Protein 3B7Y (pdb70)

Secondary structure (DSSP, 8-state):
---SS-EEESSS--TT-EEEEEEEEEEES----EEEEEEEEETTTEEEEEEEPPPPSS-SS----EEEEEEE-TTT-EEEEEEEE--SSSPPEEEEEEEEE--S-PBP-TTSPPP---EEEE-B-SSTT----SEEEEEEEE--/---SS-EEE-SS--TT-EEEEEEEEEEESPPP-STT----EEEEEEEEETTTEEEEEEEPPPPSS-SS----EEEEEEE-TTT-EEEEEEEEGGGTTSS-EEEEEEEES-S-PBP-----EEEE-B-SSTT----SEEEEEEEE--

Sequence (290 aa):
ATCAVEVFGLLEDEENSRIVRVRVIAGIGLASDPYVRVTLYDPMNGVLTSVQTKTIKKSLNPKWNEEILFRVHPQQHRLLFEVFDENRLTRDDFLGQVDVPLYPLPTENPRLERPYTFKDFVLHPRSHKSRVKGYLRLKMTYYLPATCAVEVFGLLEDEENSRIVRVRVIAGIGLAKKDILGASDPYVRVTLYDPMNGVLTSVQTKTIKKSLNPKWNEEILFRVHPQQHRLLFEVFDENRLTRRDDFLGQVDVPLYPLPTENPYTFKDFVLHPRSHKSRVKGYLRLKMTYLP

Solvent-accessible surface area: 16473 Å² total; per-residue (Å²): 148,148,66,108,97,100,56,50,22,30,76,64,86,96,118,62,15,83,40,0,27,0,54,0,15,12,1,54,35,6,41,53,36,0,13,0,46,0,12,0,43,10,86,174,94,34,41,31,16,54,23,85,6,114,43,52,100,105,27,86,80,0,144,19,99,44,78,6,11,0,41,0,40,9,132,95,9,70,0,35,0,29,0,23,19,68,41,117,101,105,86,45,78,22,12,0,39,5,58,10,68,0,116,113,37,73,73,21,72,102,139,126,154,143,104,121,63,82,71,60,56,80,8,98,79,136,53,174,164,28,80,31,133,21,95,0,62,1,49,13,17,4,41,116,163,143,74,110,95,102,48,56,11,19,155,133,122,72,148,116,17,88,40,0,61,0,78,0,26,3,1,13,31,7,4,123,44,40,161,143,7,20,0,20,0,4,0,84,0,12,0,41,31,82,186,87,32,103,63,34,62,19,93,5,154,40,51,160,148,27,33,76,0,104,21,81,33,67,6,15,0,34,0,46,10,119,117,10,69,0,36,0,22,0,7,0,71,88,32,104,140,181,82,24,13,0,0,43,5,57,10,65,0,120,111,39,49,55,35,183,183,120,105,65,128,43,34,69,7,92,76,124,56,120,96,28,80,26,97,13,82,0,15,1,46,18,2,2,43,134

Foldseek 3Di:
DVDPADEDFDPDDDPQKFKKKKWFFKWFQWPAKKKKKKFKAFVVGGTRDIDIQDIHPDDRIDGSRDIHIYIDRQQGMKIKIWMWHDDDPDDTHTAFIDIGGRPDAAEDDPVDDDDDDWDWAFGHDPDPPDDYGTTTIMHMHTYD/DPDPADAAFDPDPDPQWFKKKKFFFKWDQKDQPDDQSFFFKKKKKFKAFPVGGTRDIDIADTHTGDNIDTRRDIHMYTDNQQGIKMKIWMFGPVAVVHPTTAFIDIGGNPPAAAPPPDAKDWDFGHAPDPPDDYGTTTIMHMHTYD

InterPro domains:
  IPR000569 HECT domain [PF00632] (1014-1316)
  IPR000569 HECT domain [PS50237] (984-1318)
  IPR000569 HECT domain [SM00119] (982-1318)
  IPR000569 HECT domain [cd00078] (962-1316)
  IPR001202 WW domain [PF00397] (612-641)
  IPR001202 WW domain [PF00397] (769-798)
  IPR001202 WW domain [PF00397] (842-871)
  IPR001202 WW domain [PF00397] (894-923)
  IPR001202 WW domain [PS01159] (616-641)
  IPR001202 WW domain [PS01159] (773-798)
  IPR001202 WW domain [PS01159] (846-871)
  IPR001202 WW domain [PS01159] (898-923)
  IPR001202 WW domain [PS50020] (610-643)
  IPR001202 WW domain [PS50020] (767-800)
  IPR001202 WW domain [PS50020] (840-873)
  IPR001202 WW domain [PS50020] (892-925)
  IPR001202 WW domain [SM00456] (611-643)
  IPR001202 WW domain [SM00456] (768-800)
  IPR001202 WW domain [SM00456] (841-873)
  IPR001202 WW domain [SM00456] (893-925)

Organism: Homo sapiens (NCBI:txid9606)

Structure (mmCIF, N/CA/C/O backbone):
data_3B7Y
#
_entry.id   3B7Y
#
_cell.length_a   38.778
_cell.length_b   47.997
_cell.length_c   50.786
_cell.angle_alpha   108.89
_cell.angle_beta   111.11
_cell.angle_gamma   100.86
#
_symmetry.space_group_name_H-M   'P 1'
#
loop_
_entity.id
_entity.type
_entity.pdbx_description
1 polymer 'E3 ubiquitin-protein ligase NEDD4'
2 non-polymer 'CALCIUM ION'
3 water water
#
loop_
_atom_site.group_PDB
_atom_site.id
_atom_site.type_symbol
_atom_site.label_atom_id
_atom_site.label_alt_id
_atom_site.label_comp_id
_atom_site.label_asym_id
_atom_site.label_entity_id
_atom_site.label_seq_id
_atom_site.pdbx_PDB_ins_code
_atom_site.Cartn_x
_atom_site.Cartn_y
_atom_site.Cartn_z
_atom_site.occupancy
_atom_site.B_iso_or_equiv
_atom_site.auth_seq_id
_atom_site.auth_comp_id
_atom_site.auth_asym_id
_atom_site.auth_atom_id
_atom_site.pdbx_PDB_model_num
ATOM 1 N N . ALA A 1 3 ? 5.929 32.017 3.507 1.00 75.42 102 ALA A N 1
ATOM 2 C CA . ALA A 1 3 ? 6.990 33.040 3.812 1.00 79.42 102 ALA A CA 1
ATOM 3 C C . ALA A 1 3 ? 6.873 34.264 2.878 1.00 75.39 102 ALA A C 1
ATOM 4 O O . ALA A 1 3 ? 6.670 35.405 3.332 1.00 74.01 102 ALA A O 1
ATOM 6 N N . THR A 1 4 ? 7.004 34.027 1.575 1.00 72.42 103 THR A N 1
ATOM 7 C CA . THR A 1 4 ? 6.549 34.998 0.585 1.00 66.39 103 THR A CA 1
ATOM 8 C C . THR A 1 4 ? 5.055 34.693 0.270 1.00 59.05 103 THR A C 1
ATOM 9 O O . THR A 1 4 ? 4.357 35.473 -0.373 1.00 51.70 103 THR A O 1
ATOM 13 N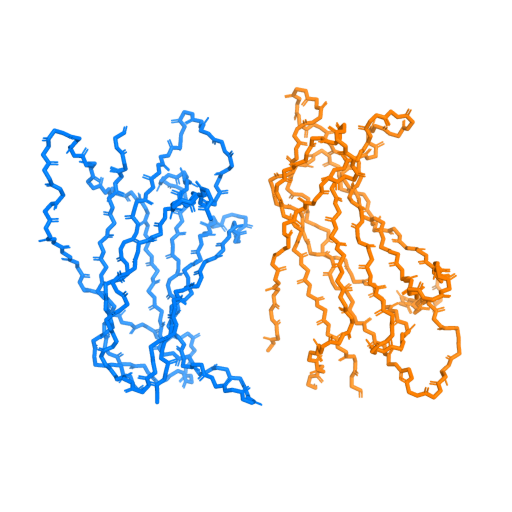 N . CYS A 1 5 ? 4.576 33.555 0.742 1.00 58.19 104 CYS A N 1
ATOM 14 C CA . CYS A 1 5 ? 3.165 33.230 0.614 1.00 54.89 104 CYS A CA 1
ATOM 15 C C . CYS A 1 5 ? 2.464 33.386 1.971 1.00 54.89 104 CYS A C 1
ATOM 16 O O . CYS A 1 5 ? 2.726 32.628 2.908 1.00 58.52 104 CYS A O 1
ATOM 19 N N . ALA A 1 6 ? 1.598 34.388 2.083 1.00 50.40 105 ALA A N 1
ATOM 20 C CA . ALA A 1 6 ? 0.811 34.588 3.305 1.00 49.97 105 ALA A CA 1
ATOM 21 C C . ALA A 1 6 ? -0.347 33.602 3.393 1.00 47.68 105 ALA A C 1
ATOM 22 O O . ALA A 1 6 ? -0.692 33.129 4.479 1.00 48.70 105 ALA A O 1
ATOM 24 N N . VAL A 1 7 ? -0.929 33.271 2.241 1.00 42.89 106 VAL A N 1
ATOM 25 C CA . VAL A 1 7 ? -2.127 32.446 2.175 1.00 40.11 106 VAL A CA 1
ATOM 26 C C . VAL A 1 7 ? -2.006 31.476 0.991 1.00 39.99 106 VAL A C 1
ATOM 27 O O . VAL A 1 7 ? -1.930 31.912 -0.162 1.00 38.72 106 VAL A O 1
ATOM 31 N N . GLU A 1 8 ? -1.898 30.182 1.305 1.00 40.28 107 GLU A N 1
ATOM 32 C CA . GLU A 1 8 ? -1.826 29.092 0.312 1.00 42.46 107 GLU A CA 1
ATOM 33 C C . GLU A 1 8 ? -3.216 28.590 -0.078 1.00 40.86 107 GLU A C 1
ATOM 34 O O . GLU A 1 8 ? -4.127 28.613 0.755 1.00 40.31 107 GLU A O 1
ATOM 40 N N . VAL A 1 9 ? -3.369 28.109 -1.315 1.00 36.68 108 VAL A N 1
ATOM 41 C CA . VAL A 1 9 ? -4.619 27.430 -1.705 1.00 37.93 108 VAL A CA 1
ATOM 42 C C . VAL A 1 9 ? -4.267 25.957 -1.859 1.00 36.75 108 VAL A C 1
ATOM 43 O O . VAL A 1 9 ? -3.308 25.610 -2.582 1.00 38.08 108 VAL A O 1
ATOM 47 N N . PHE A 1 10 ? -5.020 25.099 -1.168 1.00 33.95 109 PHE A N 1
ATOM 48 C CA . PHE A 1 10 ? -4.806 23.663 -1.217 1.00 35.57 109 PHE A CA 1
ATOM 49 C C . PHE A 1 10 ? -5.848 23.002 -2.093 1.00 36.71 109 PHE A C 1
ATOM 50 O O . PHE A 1 10 ? -6.869 23.607 -2.427 1.00 35.80 109 PHE A O 1
ATOM 58 N N . GLY A 1 11 ? -5.626 21.735 -2.430 1.00 37.19 110 GLY A N 1
ATOM 59 C CA . GLY A 1 11 ? -6.648 21.014 -3.186 1.00 37.22 110 GLY A CA 1
ATOM 60 C C . GLY A 1 11 ? -6.324 20.979 -4.671 1.00 38.42 110 GLY A C 1
ATOM 61 O O . GLY A 1 11 ? -5.218 20.631 -5.059 1.00 41.82 110 GLY A O 1
ATOM 62 N N . LEU A 1 12 ? -7.290 21.345 -5.515 1.00 38.66 111 LEU A N 1
ATOM 63 C CA . LEU A 1 12 ? -7.044 21.404 -6.957 1.00 39.70 111 LEU A CA 1
ATOM 64 C C . LEU A 1 12 ? -5.957 22.415 -7.228 1.00 44.85 111 LEU A C 1
ATOM 65 O O . LEU A 1 12 ? -5.907 23.473 -6.584 1.00 44.20 111 LEU A O 1
ATOM 70 N N . LEU A 1 13 ? -5.058 22.072 -8.148 1.00 48.42 112 LEU A N 1
ATOM 71 C CA . LEU A 1 13 ? -3.843 22.872 -8.347 1.00 57.01 112 LEU A CA 1
ATOM 72 C C . LEU A 1 13 ? -3.939 23.914 -9.463 1.00 61.87 112 LEU A C 1
ATOM 73 O O . LEU A 1 13 ? -2.932 24.575 -9.771 1.00 68.16 112 LEU A O 1
ATOM 75 N N . GLU A 1 14 ? -5.126 24.051 -10.064 1.00 62.89 113 GLU A N 1
ATOM 76 C CA . GLU A 1 14 ? -5.394 25.046 -11.118 1.00 68.77 113 GLU A CA 1
ATOM 77 C C . GLU A 1 14 ? -6.897 25.269 -11.308 1.00 68.25 113 GLU A C 1
ATOM 78 O O . GLU A 1 14 ? -7.691 24.358 -11.103 1.00 63.60 113 GLU A O 1
ATOM 80 N N . ASP A 1 15 ? -7.270 26.481 -11.717 1.00 71.71 114 ASP A N 1
ATOM 81 C CA . ASP A 1 15 ? -8.679 26.840 -11.936 1.00 74.67 114 ASP A CA 1
ATOM 82 C C . ASP A 1 15 ? -9.264 26.247 -13.222 1.00 81.91 114 ASP A C 1
ATOM 83 O O . ASP A 1 15 ? -8.666 26.362 -14.298 1.00 89.07 114 ASP A O 1
ATOM 85 N N . GLU A 1 16 ? -10.441 25.632 -13.099 1.00 78.22 115 GLU A N 1
ATOM 86 C CA . GLU A 1 16 ? -11.216 25.129 -14.241 1.00 83.39 115 GLU A CA 1
ATOM 87 C C . GLU A 1 16 ? -12.616 25.745 -14.211 1.00 81.85 115 GLU A C 1
ATOM 88 O O . GLU A 1 16 ? -12.971 26.432 -13.247 1.00 80.05 115 GLU A O 1
ATOM 94 N N . GLU A 1 17 ? -13.410 25.504 -15.254 1.00 85.49 116 GLU A N 1
ATOM 95 C CA . GLU A 1 17 ? -14.803 25.978 -15.304 1.00 84.95 116 GLU A CA 1
ATOM 96 C C . GLU A 1 17 ? -15.587 25.574 -14.041 1.00 80.84 116 GLU A C 1
ATOM 97 O O . GLU A 1 17 ? -16.258 26.407 -13.418 1.00 81.19 116 GLU A O 1
ATOM 99 N N . ASN A 1 18 ? -15.470 24.306 -13.651 1.00 76.73 117 ASN A N 1
ATOM 100 C CA . ASN A 1 18 ? -16.247 23.779 -12.537 1.00 72.56 117 ASN A CA 1
ATOM 101 C C . ASN A 1 18 ? -15.554 23.886 -11.175 1.00 64.15 117 ASN A C 1
ATOM 102 O O . ASN A 1 18 ? -15.906 23.132 -10.249 1.00 63.62 117 ASN A O 1
ATOM 104 N N . SER A 1 19 ? -14.585 24.801 -11.039 1.00 55.31 118 SER A N 1
ATOM 105 C CA . SER A 1 19 ? -13.894 24.970 -9.737 1.00 49.93 118 SER A CA 1
ATOM 106 C C . SER A 1 19 ? -14.049 26.362 -9.112 1.00 45.59 118 SER A C 1
ATOM 107 O O . SER A 1 19 ? -14.099 27.380 -9.829 1.00 45.98 118 SER A O 1
ATOM 110 N N . ARG A 1 20 ? -14.141 26.380 -7.779 1.00 40.16 119 ARG A N 1
ATOM 111 C CA . ARG A 1 20 ? -14.263 27.577 -6.981 1.00 39.35 119 ARG A CA 1
ATOM 112 C C . ARG A 1 20 ? -13.271 27.442 -5.828 1.00 37.50 119 ARG A C 1
ATOM 113 O O . ARG A 1 20 ? -12.873 26.332 -5.470 1.00 37.92 119 ARG A O 1
ATOM 121 N N . ILE A 1 21 ? -12.893 28.576 -5.239 1.00 37.44 120 ILE A N 1
ATOM 122 C CA . ILE A 1 21 ? -12.058 28.555 -4.034 1.00 34.92 120 ILE A CA 1
ATOM 123 C C . ILE A 1 21 ? -12.965 28.804 -2.827 1.00 35.89 120 ILE A C 1
ATOM 124 O O . ILE A 1 21 ? -13.688 29.791 -2.780 1.00 37.15 120 ILE A O 1
ATOM 129 N N . VAL A 1 22 ? -12.938 27.886 -1.867 1.00 35.30 121 VAL A N 1
ATOM 130 C CA . VAL A 1 22 ? -13.756 28.044 -0.652 1.00 32.94 121 VAL A CA 1
ATOM 131 C C . VAL A 1 22 ? -12.856 28.496 0.498 1.00 32.86 121 VAL A C 1
ATOM 132 O O . VAL A 1 22 ? -11.793 27.900 0.751 1.00 33.47 121 VAL A O 1
ATOM 136 N N . ARG A 1 23 ? -13.317 29.512 1.228 1.00 35.02 122 ARG A N 1
ATOM 137 C CA . ARG A 1 23 ? -12.631 29.989 2.397 1.00 32.16 122 ARG A CA 1
ATOM 138 C C . ARG A 1 23 ? -13.270 29.279 3.592 1.00 31.60 122 ARG A C 1
ATOM 139 O O . ARG A 1 23 ? -14.456 29.499 3.888 1.00 33.49 122 ARG A O 1
ATOM 147 N N . VAL A 1 24 ? -12.493 28.446 4.289 1.00 31.52 123 VAL A N 1
ATOM 148 C CA . VAL A 1 24 ? -13.000 27.692 5.453 1.00 31.31 123 VAL A CA 1
ATOM 149 C C . VAL A 1 24 ? -12.460 28.348 6.731 1.00 32.30 123 VAL A C 1
ATOM 150 O O . VAL A 1 24 ? -11.263 28.310 6.988 1.00 35.29 123 VAL A O 1
ATOM 154 N N . ARG A 1 25 ? -13.328 28.936 7.544 1.00 31.77 124 ARG A N 1
ATOM 155 C CA . ARG A 1 25 ? -12.888 29.471 8.827 1.00 33.76 124 ARG A CA 1
ATOM 156 C C . ARG A 1 25 ? -13.176 28.444 9.886 1.00 33.66 124 ARG A C 1
ATOM 157 O O . ARG A 1 25 ? -14.333 28.092 10.139 1.00 34.51 124 ARG A O 1
ATOM 165 N N . VAL A 1 26 ? -12.116 27.977 10.517 1.00 32.09 125 VAL A N 1
ATOM 166 C CA . VAL A 1 26 ? -12.224 27.072 11.676 1.00 31.50 125 VAL A CA 1
ATOM 167 C C . VAL A 1 26 ? -12.122 27.958 12.916 1.00 32.47 125 VAL A C 1
ATOM 168 O O . VAL A 1 26 ? -11.026 28.359 13.351 1.00 34.83 125 VAL A O 1
ATOM 172 N N . ILE A 1 27 ? -13.272 28.285 13.481 1.00 31.58 126 ILE A N 1
ATOM 173 C CA . ILE A 1 27 ? -13.310 29.380 14.449 1.00 31.65 126 ILE A CA 1
ATOM 174 C C . ILE A 1 27 ? -12.989 28.870 15.830 1.00 35.87 126 ILE A C 1
ATOM 175 O O . ILE A 1 27 ? -12.063 29.369 16.487 1.00 36.15 126 ILE A O 1
ATOM 180 N N . ALA A 1 28 ? -13.746 27.878 16.285 1.00 34.52 127 ALA A N 1
ATOM 181 C CA . ALA A 1 28 ? -13.598 27.420 17.667 1.00 35.43 127 ALA A CA 1
ATOM 182 C C . ALA A 1 28 ? -14.226 26.058 17.850 1.00 36.71 127 ALA A C 1
ATOM 183 O O . ALA A 1 28 ? -15.073 25.638 17.039 1.00 36.46 127 ALA A O 1
ATOM 185 N N . GLY A 1 29 ? -13.782 25.365 18.898 1.00 37.70 128 GLY A N 1
ATOM 186 C CA . GLY A 1 29 ? -14.463 24.182 19.411 1.00 40.18 128 GLY A CA 1
ATOM 187 C C . GLY A 1 29 ? -15.143 24.566 20.700 1.00 44.87 128 GLY A C 1
ATOM 188 O O . GLY A 1 29 ? -14.580 25.314 21.501 1.00 46.96 128 GLY A O 1
ATOM 189 N N . ILE A 1 30 ? -16.340 24.037 20.925 1.00 48.24 129 ILE A N 1
ATOM 190 C CA . ILE A 1 30 ? -17.159 24.468 22.044 1.00 51.44 129 ILE A CA 1
ATOM 191 C C . ILE A 1 30 ? -17.603 23.267 22.879 1.00 55.26 129 ILE A C 1
ATOM 192 O O . ILE A 1 30 ? -18.365 22.416 22.401 1.00 54.80 129 ILE A O 1
ATOM 197 N N . GLY A 1 31 ? -17.122 23.215 24.121 1.00 56.38 130 GLY A N 1
ATOM 198 C CA . GLY A 1 31 ? -17.481 22.157 25.078 1.00 59.50 130 GLY A CA 1
ATOM 199 C C . GLY A 1 31 ? -16.979 20.790 24.654 1.00 58.10 130 GLY A C 1
ATOM 200 O O . GLY A 1 31 ? -17.736 19.824 24.657 1.00 57.84 130 GLY A O 1
ATOM 201 N N . LEU A 1 32 ? -15.706 20.720 24.264 1.00 57.11 131 LEU A N 1
ATOM 202 C CA . LEU A 1 32 ? -15.066 19.466 23.854 1.00 57.11 131 LEU A CA 1
ATOM 203 C C . LEU A 1 32 ? -14.887 18.505 25.043 1.00 62.84 131 LEU A C 1
ATOM 204 O O . LEU A 1 32 ? -14.854 18.933 26.199 1.00 63.36 131 LEU A O 1
ATOM 209 N N . ALA A 1 33 ? -14.766 17.214 24.747 1.00 64.01 132 ALA A N 1
ATOM 210 C CA . ALA A 1 33 ? -14.584 16.184 25.771 1.00 69.35 132 ALA A CA 1
ATOM 211 C C . ALA A 1 33 ? -13.177 16.215 26.388 1.00 71.40 132 ALA A C 1
ATOM 212 O O . ALA A 1 33 ? -12.175 16.419 25.686 1.00 67.31 132 ALA A O 1
ATOM 214 N N . SER A 1 41 ? -5.682 18.642 27.758 1.00 76.70 140 SER A N 1
ATOM 215 C CA . SER A 1 41 ? -6.385 18.598 26.465 1.00 71.56 140 SER A CA 1
ATOM 216 C C . SER A 1 41 ? -5.931 19.670 25.465 1.00 66.15 140 SER A C 1
ATOM 217 O O . SER A 1 41 ? -6.180 20.861 25.665 1.00 63.88 140 SER A O 1
ATOM 220 N N . ASP A 1 42 ? -5.300 19.223 24.380 1.00 62.44 141 ASP A N 1
ATOM 221 C CA . ASP A 1 42 ? -4.600 20.099 23.446 1.00 59.27 141 ASP A CA 1
ATOM 222 C C . ASP A 1 42 ? -5.080 19.856 22.009 1.00 56.29 141 ASP A C 1
ATOM 223 O O . ASP A 1 42 ? -4.410 19.155 21.231 1.00 54.41 141 ASP A O 1
ATOM 228 N N . PRO A 1 43 ? -6.239 20.441 21.656 1.00 53.10 142 PRO A N 1
ATOM 229 C CA . PRO A 1 43 ? -6.939 20.162 20.393 1.00 47.89 142 PRO A CA 1
ATOM 230 C C . PRO A 1 43 ? -6.395 20.809 19.118 1.00 45.93 142 PRO A C 1
ATOM 231 O O . PRO A 1 43 ? -5.938 21.950 19.141 1.00 44.21 142 PRO A O 1
ATOM 235 N N . TYR A 1 44 ? -6.495 20.084 18.001 1.00 41.74 143 TYR A N 1
ATOM 236 C CA . TYR A 1 44 ? -6.309 20.654 16.656 1.00 39.66 143 TYR A CA 1
ATOM 237 C C . TYR A 1 44 ? -7.381 20.034 15.778 1.00 38.86 143 TYR A C 1
ATOM 238 O O . TYR A 1 44 ? -8.075 19.096 16.204 1.00 39.66 143 TYR A O 1
ATOM 247 N N . VAL A 1 45 ? -7.541 20.565 14.577 1.00 35.41 144 VAL A N 1
ATOM 248 C CA . VAL A 1 45 ? -8.524 20.019 13.663 1.00 34.34 144 VAL A CA 1
ATOM 249 C C . VAL A 1 45 ? -7.779 19.629 12.404 1.00 35.39 144 VAL A C 1
ATOM 250 O O . VAL A 1 45 ? -6.962 20.399 11.898 1.00 38.16 144 VAL A O 1
ATOM 254 N N . ARG A 1 46 ? -8.044 18.429 11.905 1.00 35.85 145 ARG A N 1
ATOM 255 C CA . ARG A 1 46 ? -7.536 18.035 10.599 1.00 34.41 145 ARG A CA 1
ATOM 256 C C . ARG A 1 46 ? -8.725 18.179 9.644 1.00 32.70 145 ARG A C 1
ATOM 257 O O . ARG A 1 46 ? -9.797 17.623 9.900 1.00 36.06 145 ARG A O 1
ATOM 262 N N . VAL A 1 47 ? -8.533 18.930 8.562 1.00 31.50 146 VAL A N 1
ATOM 263 C CA . VAL A 1 47 ? -9.623 19.245 7.617 1.00 30.24 146 VAL A CA 1
ATOM 264 C C . VAL A 1 47 ? -9.278 18.539 6.328 1.00 32.55 146 VAL A C 1
ATOM 265 O O . VAL A 1 47 ? -8.276 18.862 5.701 1.00 33.79 146 VAL A O 1
ATOM 269 N N . THR A 1 48 ? -10.070 17.530 5.972 1.00 32.02 147 THR A N 1
ATOM 270 C CA . THR A 1 48 ? -9.771 16.648 4.838 1.00 31.25 147 THR A CA 1
ATOM 271 C C . THR A 1 48 ? -10.762 16.956 3.716 1.00 30.40 147 THR A C 1
ATOM 272 O O . THR A 1 48 ? -11.986 17.002 3.929 1.00 32.67 147 THR A O 1
ATOM 276 N N . LEU A 1 49 ? -10.211 17.231 2.530 1.00 29.58 148 LEU A N 1
ATOM 277 C CA . LEU A 1 49 ? -10.990 17.463 1.323 1.00 27.96 148 LEU A CA 1
ATOM 278 C C . LEU A 1 49 ? -11.029 16.151 0.548 1.00 29.53 148 LEU A C 1
ATOM 279 O O . LEU A 1 49 ? -9.981 15.580 0.209 1.00 29.44 148 LEU A O 1
ATOM 284 N N . TYR A 1 50 ? -12.220 15.681 0.243 1.00 28.91 149 TYR A N 1
ATOM 285 C CA . TYR A 1 50 ? -12.357 14.409 -0.464 1.00 29.47 149 TYR A CA 1
ATOM 286 C C . TYR A 1 50 ? -13.430 14.405 -1.536 1.00 32.13 149 TYR A C 1
ATOM 287 O O . TYR A 1 50 ? -14.292 15.280 -1.587 1.00 31.12 149 TYR A O 1
ATOM 296 N N . ASP A 1 51 ? -13.368 13.393 -2.387 1.00 31.42 150 ASP A N 1
ATOM 297 C CA . ASP A 1 51 ? -14.348 13.162 -3.420 1.00 34.75 150 ASP A CA 1
ATOM 298 C C . ASP A 1 51 ? -14.894 11.754 -3.150 1.00 34.16 150 ASP A C 1
ATOM 299 O O . ASP A 1 51 ? -14.112 10.799 -3.007 1.00 33.95 150 ASP A O 1
ATOM 304 N N . PRO A 1 52 ? -16.207 11.610 -3.072 1.00 35.66 151 PRO A N 1
ATOM 305 C CA . PRO A 1 52 ? -16.808 10.293 -2.832 1.00 37.93 151 PRO A CA 1
ATOM 306 C C . PRO A 1 52 ? -16.278 9.159 -3.715 1.00 38.13 151 PRO A C 1
ATOM 307 O O . PRO A 1 52 ? -16.080 8.041 -3.241 1.00 41.34 151 PRO A O 1
ATOM 311 N N . MET A 1 53 ? -16.042 9.452 -4.990 1.00 36.81 152 MET A N 1
ATOM 312 C CA . MET A 1 53 ? -15.640 8.411 -5.919 1.00 43.05 152 MET A CA 1
ATOM 313 C C . MET A 1 53 ? -14.142 8.089 -5.839 1.00 43.81 152 MET A C 1
ATOM 314 O O . MET A 1 53 ? -13.733 6.952 -6.102 1.00 49.60 152 MET A O 1
ATOM 319 N N . ASN A 1 54 ? -13.334 9.074 -5.475 1.00 39.80 153 ASN A N 1
ATOM 320 C CA . ASN A 1 54 ? -11.869 8.925 -5.482 1.00 41.77 153 ASN A CA 1
ATOM 321 C C . ASN A 1 54 ? -11.148 9.041 -4.149 1.00 41.44 153 ASN A C 1
ATOM 322 O O . ASN A 1 54 ? -9.939 8.827 -4.083 1.00 43.92 153 ASN A O 1
ATOM 327 N N . GLY A 1 55 ? -11.865 9.382 -3.085 1.00 37.63 154 GLY A N 1
ATOM 328 C CA . GLY A 1 55 ? -11.235 9.490 -1.787 1.00 36.09 154 GLY A CA 1
ATOM 329 C C . GLY A 1 55 ? -10.517 10.837 -1.569 1.00 35.26 154 GLY A C 1
ATOM 330 O O . GLY A 1 55 ? -10.899 11.882 -2.124 1.00 33.19 154 GLY A O 1
ATOM 331 N N . VAL A 1 56 ? -9.465 10.813 -0.776 1.00 34.10 155 VAL A N 1
ATOM 332 C CA . VAL A 1 56 ? -8.926 12.063 -0.247 1.00 32.84 155 VAL A CA 1
ATOM 333 C C . VAL A 1 56 ? -8.098 12.811 -1.298 1.00 34.37 155 VAL A C 1
ATOM 334 O O . VAL A 1 56 ? -7.238 12.213 -1.945 1.00 33.64 155 VAL A O 1
ATOM 338 N N . LEU A 1 57 ? -8.339 14.121 -1.444 1.00 31.04 156 LEU A N 1
ATOM 339 C CA . LEU A 1 57 ? -7.518 14.967 -2.324 1.00 32.56 156 LEU A CA 1
ATOM 340 C C . LEU A 1 57 ? -6.375 15.488 -1.488 1.00 32.12 156 LEU A C 1
ATOM 341 O O . LEU A 1 57 ? -5.202 15.369 -1.866 1.00 34.50 156 LEU A O 1
ATOM 346 N N . THR A 1 58 ? -6.717 16.073 -0.329 1.00 33.10 157 THR A N 1
ATOM 347 C CA . THR A 1 58 ? -5.700 16.609 0.587 1.00 33.74 157 THR A CA 1
ATOM 348 C C . THR A 1 58 ? -6.260 16.858 1.977 1.00 34.52 157 THR A C 1
ATOM 349 O O . THR A 1 58 ? -7.472 16.816 2.170 1.00 33.49 157 THR A O 1
ATOM 353 N N . SER A 1 59 ? -5.382 17.125 2.941 1.00 33.69 158 SER A N 1
ATOM 354 C CA . SER A 1 59 ? -5.847 17.554 4.276 1.00 31.12 158 SER A CA 1
ATOM 355 C C . SER A 1 59 ? -4.878 18.617 4.794 1.00 31.65 158 SER A C 1
ATOM 356 O O . SER A 1 59 ? -3.694 18.656 4.382 1.00 33.84 158 SER A O 1
ATOM 359 N N . VAL A 1 60 ? -5.378 19.452 5.703 1.00 31.02 159 VAL A N 1
ATOM 360 C CA . VAL A 1 60 ? -4.604 20.540 6.311 1.00 31.69 159 VAL A CA 1
ATOM 361 C C . VAL A 1 60 ? -4.945 20.456 7.797 1.00 33.33 159 VAL A C 1
ATOM 362 O O . VAL A 1 60 ? -6.128 20.251 8.154 1.00 34.67 159 VAL A O 1
ATOM 366 N N . GLN A 1 61 ? -3.945 20.656 8.660 1.00 35.16 160 GLN A N 1
ATOM 367 C CA . GLN A 1 61 ? -4.153 20.577 10.106 1.00 35.77 160 GLN A CA 1
ATOM 368 C C . GLN A 1 61 ? -4.008 21.971 10.691 1.00 36.49 160 GLN A C 1
ATOM 369 O O . GLN A 1 61 ? -3.057 22.698 10.340 1.00 36.40 160 GLN A O 1
ATOM 375 N N . THR A 1 62 ? -4.933 22.359 11.575 1.00 35.99 161 THR A N 1
ATOM 376 C CA . THR A 1 62 ? -4.809 23.661 12.274 1.00 37.30 161 THR A CA 1
ATOM 377 C C . THR A 1 62 ? -3.653 23.617 13.263 1.00 39.89 161 THR A C 1
ATOM 378 O O . THR A 1 62 ? -3.082 22.555 13.510 1.00 38.94 161 THR A O 1
ATOM 382 N N . LYS A 1 63 ? -3.318 24.772 13.839 1.00 42.36 162 LYS A N 1
ATOM 383 C CA . LYS A 1 63 ? -2.394 24.826 14.949 1.00 46.14 162 LYS A CA 1
ATOM 384 C C . LYS A 1 63 ? -3.031 24.053 16.097 1.00 46.61 162 LYS A C 1
ATOM 385 O O . LYS A 1 63 ? -4.249 23.798 16.093 1.00 43.29 162 LYS A O 1
ATOM 389 N N . THR A 1 64 ? -2.202 23.646 17.050 1.00 46.56 163 THR A N 1
ATOM 390 C CA . THR A 1 64 ? -2.680 23.004 18.273 1.00 48.83 163 THR A CA 1
ATOM 391 C C . THR A 1 64 ? -2.862 24.038 19.395 1.00 52.00 163 THR A C 1
ATOM 392 O O . THR A 1 64 ? -1.961 24.832 19.650 1.00 53.54 163 THR A O 1
ATOM 396 N N . ILE A 1 65 ? -4.021 24.049 20.050 1.00 52.39 164 ILE A N 1
ATOM 397 C CA . ILE A 1 65 ? -4.214 24.922 21.222 1.00 56.04 164 ILE A CA 1
ATOM 398 C C . ILE A 1 65 ? -3.928 24.142 22.506 1.00 61.47 164 ILE A C 1
ATOM 399 O O . ILE A 1 65 ? -4.607 23.157 22.789 1.00 62.43 164 ILE A O 1
ATOM 404 N N . LYS A 1 66 ? -2.952 24.589 23.302 1.00 60.38 165 LYS A N 1
ATOM 405 C CA . LYS A 1 66 ? -2.575 23.868 24.518 1.00 64.50 165 LYS A CA 1
ATOM 406 C C . LYS A 1 66 ? -3.605 24.030 25.642 1.00 65.62 165 LYS A C 1
ATOM 407 O O . LYS A 1 66 ? -4.087 25.145 25.897 1.00 65.92 165 LYS A O 1
ATOM 410 N N . LYS A 1 67 ? -3.939 22.907 26.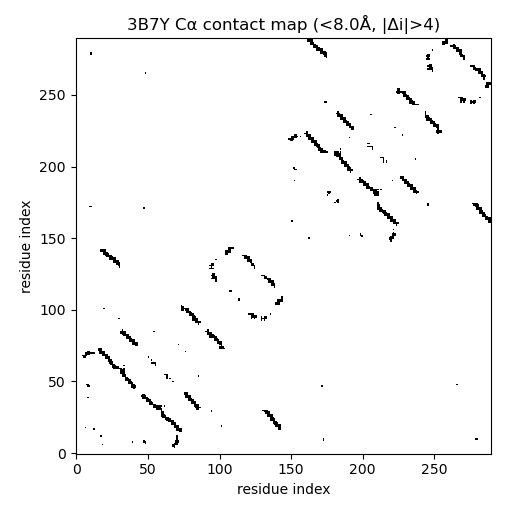282 1.00 66.07 166 LYS A N 1
ATOM 411 C CA . LYS A 1 67 ? -4.781 22.842 27.503 1.00 68.62 166 LYS A CA 1
ATOM 412 C C . LYS A 1 67 ? -6.093 23.654 27.482 1.00 67.26 166 LYS A C 1
ATOM 413 O O . LYS A 1 67 ? -6.262 24.609 28.258 1.00 69.76 166 LYS A O 1
ATOM 416 N N . SER A 1 68 ? -7.017 23.251 26.607 1.00 64.27 167 SER A N 1
ATOM 417 C CA . SER A 1 68 ? -8.289 23.946 26.441 1.00 62.69 167 SER A CA 1
ATOM 418 C C . SER A 1 68 ? -9.405 23.014 25.992 1.00 61.24 167 SER A C 1
ATOM 419 O O . SER A 1 68 ? -9.214 22.203 25.084 1.00 58.55 167 SER A O 1
ATOM 422 N N . LEU A 1 69 ? -10.574 23.156 26.616 1.00 60.67 168 LEU A N 1
ATOM 423 C CA . LEU A 1 69 ? -11.782 22.453 26.164 1.00 59.86 168 LEU A CA 1
ATOM 424 C C . LEU A 1 69 ? -12.682 23.359 25.338 1.00 57.25 168 LEU A C 1
ATOM 425 O O . LEU A 1 69 ? -13.710 22.916 24.817 1.00 57.24 168 LEU A O 1
ATOM 430 N N . ASN A 1 70 ? -12.290 24.627 25.215 1.00 54.97 169 ASN A N 1
ATOM 431 C CA . ASN A 1 70 ? -12.932 25.545 24.275 1.00 52.93 169 ASN A CA 1
ATOM 432 C C . ASN A 1 70 ? -11.890 26.310 23.456 1.00 50.96 169 ASN A C 1
ATOM 433 O O . ASN A 1 70 ? -11.705 27.517 23.633 1.00 49.08 169 ASN A O 1
ATOM 438 N N . PRO A 1 71 ? -11.209 25.601 22.551 1.00 48.85 170 PRO A N 1
ATOM 439 C CA . PRO A 1 71 ? -10.131 26.205 21.760 1.00 47.24 170 PRO A CA 1
ATOM 440 C C . PRO A 1 71 ? -10.638 27.203 20.727 1.00 45.01 170 PRO A C 1
ATOM 441 O O . PRO A 1 71 ? -11.628 26.934 20.028 1.00 43.17 170 PRO A O 1
ATOM 445 N N . LYS A 1 72 ? -9.917 28.315 20.603 1.00 42.57 171 LYS A N 1
ATOM 446 C CA . LYS A 1 72 ? -10.257 29.358 19.640 1.00 40.71 171 LYS A CA 1
ATOM 447 C C . LYS A 1 72 ? -9.176 29.406 18.566 1.00 39.91 171 LYS A C 1
ATOM 448 O O . LYS A 1 72 ? -8.296 30.260 18.590 1.00 42.06 171 LYS A O 1
ATOM 453 N N . TRP A 1 73 ? -9.229 28.482 17.630 1.00 39.58 172 TRP A N 1
ATOM 454 C CA . TRP A 1 73 ? -8.218 28.436 16.575 1.00 39.63 172 TRP A CA 1
ATOM 455 C C . TRP A 1 73 ? -8.252 29.684 15.716 1.00 40.98 172 TRP A C 1
ATOM 456 O O . TRP A 1 73 ? -7.196 30.251 15.366 1.00 38.70 172 TRP A O 1
ATOM 467 N N . ASN A 1 74 ? -9.472 30.096 15.368 1.00 37.89 173 ASN A N 1
ATOM 468 C CA . ASN A 1 74 ? -9.683 31.267 14.522 1.00 38.72 173 ASN A CA 1
ATOM 469 C C . ASN A 1 74 ? -8.731 31.265 13.320 1.00 38.96 173 ASN A C 1
ATOM 470 O O . ASN A 1 74 ? -8.009 32.243 13.067 1.00 40.03 173 ASN A O 1
ATOM 475 N N . GLU A 1 75 ? -8.745 30.153 12.588 1.00 34.85 174 GLU A N 1
ATOM 476 C CA . GLU A 1 75 ? -7.809 29.923 11.496 1.00 37.24 174 GLU A CA 1
ATOM 477 C C . GLU A 1 75 ? -8.586 29.748 10.190 1.00 36.60 174 GLU A C 1
ATOM 478 O O . GLU A 1 75 ? -9.643 29.131 10.184 1.00 40.39 174 GLU A O 1
ATOM 484 N N . GLU A 1 76 ? -8.049 30.268 9.089 1.00 36.22 175 GLU A N 1
ATOM 485 C CA . GLU A 1 76 ? -8.692 30.168 7.771 1.00 36.39 175 GLU A CA 1
ATOM 486 C C . GLU A 1 76 ? -7.865 29.284 6.866 1.00 35.26 175 GLU A C 1
ATOM 487 O O . GLU A 1 76 ? -6.630 29.374 6.858 1.00 35.93 175 GLU A O 1
ATOM 493 N N . ILE A 1 77 ? -8.534 28.417 6.115 1.00 33.36 176 ILE A N 1
ATOM 494 C CA . ILE A 1 77 ? -7.859 27.583 5.135 1.00 33.95 176 ILE A CA 1
ATOM 495 C C . ILE A 1 77 ? -8.600 27.719 3.814 1.00 35.65 176 ILE A C 1
ATOM 496 O O . ILE A 1 77 ? -9.837 27.674 3.801 1.00 35.44 176 ILE A O 1
ATOM 501 N N . LEU A 1 78 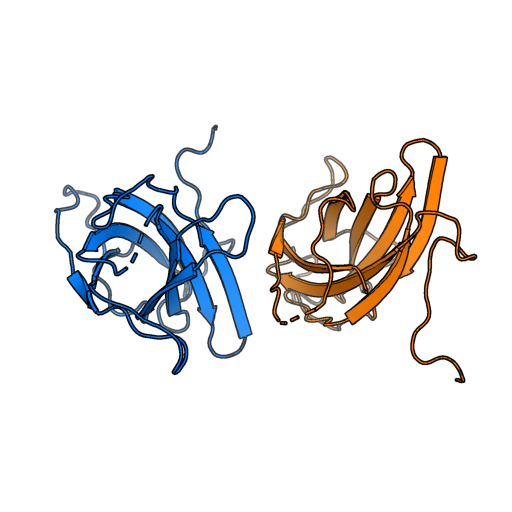? -7.850 27.948 2.721 1.00 33.35 177 LEU A N 1
ATOM 502 C CA . LEU A 1 78 ? -8.451 28.009 1.399 1.00 33.54 177 LEU A CA 1
ATOM 503 C C . LEU A 1 78 ? -8.249 26.699 0.651 1.00 30.86 177 LEU A C 1
ATOM 504 O O . LEU A 1 78 ? -7.127 26.197 0.561 1.00 32.06 177 LEU A O 1
ATOM 509 N N . PHE A 1 79 ? -9.341 26.164 0.100 1.00 32.65 178 PHE A N 1
ATOM 510 C CA . PHE A 1 79 ? -9.273 25.012 -0.797 1.00 31.93 178 PHE A CA 1
ATOM 511 C C . PHE A 1 79 ? -9.841 25.316 -2.168 1.00 33.90 178 PHE A C 1
ATOM 512 O O . PHE A 1 79 ? -10.954 25.891 -2.270 1.00 34.33 178 PHE A O 1
ATOM 520 N N . ARG A 1 80 ? -9.148 24.884 -3.217 1.00 33.92 179 ARG A N 1
ATOM 521 C CA . ARG A 1 80 ? -9.740 24.916 -4.566 1.00 35.14 179 ARG A CA 1
ATOM 522 C C . ARG A 1 80 ? -10.460 23.600 -4.819 1.00 33.98 179 ARG A C 1
ATOM 523 O O . ARG A 1 80 ? -9.860 22.521 -4.703 1.00 35.03 179 ARG A O 1
ATOM 531 N N . VAL A 1 81 ? -11.750 23.694 -5.146 1.00 34.69 180 VAL A N 1
ATOM 532 C CA . VAL A 1 81 ? -12.691 22.546 -5.112 1.00 31.81 180 VAL A CA 1
ATOM 533 C C . VAL A 1 81 ? -13.649 22.482 -6.311 1.00 33.70 180 VAL A C 1
ATOM 534 O O . VAL A 1 81 ? -13.825 23.476 -7.042 1.00 34.22 180 VAL A O 1
ATOM 538 N N . HIS A 1 82 ? -14.242 21.298 -6.534 1.00 34.58 181 HIS A N 1
ATOM 539 C CA . HIS A 1 82 ? -15.429 21.154 -7.382 1.00 37.69 181 HIS A CA 1
ATOM 540 C C . HIS A 1 82 ? -16.592 21.183 -6.396 1.00 37.47 181 HIS A C 1
ATOM 541 O O . HIS A 1 82 ? -16.871 20.183 -5.755 1.00 37.22 181 HIS A O 1
ATOM 548 N N . PRO A 1 83 ? -17.262 22.340 -6.257 1.00 38.37 182 PRO A N 1
ATOM 549 C CA . PRO A 1 83 ? -18.185 22.490 -5.114 1.00 38.66 182 PRO A CA 1
ATOM 550 C C . PRO A 1 83 ? -19.331 21.504 -5.042 1.00 38.01 182 PRO A C 1
ATOM 551 O O . PRO A 1 83 ? -19.798 21.216 -3.922 1.00 37.10 182 PRO A O 1
ATOM 555 N N . GLN A 1 84 ? -19.782 20.986 -6.200 1.00 38.78 183 GLN A N 1
ATOM 556 C CA . GLN A 1 84 ? -20.919 20.066 -6.182 1.00 41.34 183 GLN A CA 1
ATOM 557 C C . GLN A 1 84 ? -20.540 18.614 -6.028 1.00 41.88 183 GLN A C 1
ATOM 558 O O . GLN A 1 84 ? -21.410 17.761 -5.943 1.00 45.39 183 GLN A O 1
ATOM 564 N N . GLN A 1 85 ? -19.245 18.343 -5.991 1.00 37.99 184 GLN A N 1
ATOM 565 C CA . GLN A 1 85 ? -18.707 16.984 -5.973 1.00 40.73 184 GLN A CA 1
ATOM 566 C C . GLN A 1 85 ? -17.899 16.752 -4.695 1.00 37.21 184 GLN A C 1
ATOM 567 O O . GLN A 1 85 ? -18.079 15.746 -4.020 1.00 36.84 184 GLN A O 1
ATOM 573 N N . HIS A 1 86 ? -17.003 17.685 -4.380 1.00 33.64 185 HIS A N 1
ATOM 574 C CA . HIS A 1 86 ? -16.132 17.525 -3.210 1.00 32.45 185 HIS A CA 1
ATOM 575 C C . HIS A 1 86 ? -16.865 17.753 -1.885 1.00 32.02 185 HIS A C 1
ATOM 576 O O . HIS A 1 86 ? -17.888 18.450 -1.830 1.00 32.32 185 HIS A O 1
ATOM 583 N N . ARG A 1 87 ? -16.334 17.152 -0.826 1.00 31.11 186 ARG A N 1
ATOM 584 C CA . ARG A 1 87 ? -16.843 17.378 0.533 1.00 30.67 186 ARG A CA 1
ATOM 585 C C . ARG A 1 87 ? -15.680 17.613 1.488 1.00 31.14 186 ARG A C 1
ATOM 586 O O . ARG A 1 87 ? -14.518 17.300 1.149 1.00 30.13 186 ARG A O 1
ATOM 594 N N . LEU A 1 88 ? -16.001 18.098 2.698 1.00 29.90 187 LEU A N 1
ATOM 595 C CA . LEU A 1 88 ? -14.997 18.322 3.749 1.00 31.82 187 LEU A CA 1
ATOM 596 C C . LEU A 1 88 ? -15.317 17.482 4.969 1.00 30.67 187 LEU A C 1
ATOM 597 O O . LEU A 1 88 ? -16.478 17.450 5.425 1.00 33.23 187 LEU A O 1
ATOM 602 N N . LEU A 1 89 ? -14.303 16.795 5.498 1.00 31.02 188 LEU A N 1
ATOM 603 C CA . LEU A 1 89 ? -14.421 16.054 6.750 1.00 31.25 188 LEU A CA 1
ATOM 604 C C . LEU A 1 89 ? -13.536 16.772 7.758 1.00 33.78 188 LEU A C 1
ATOM 605 O O . LEU A 1 89 ? -12.331 16.884 7.543 1.00 34.51 188 LEU A O 1
ATOM 610 N N . PHE A 1 90 ? -14.135 17.255 8.855 1.00 32.20 189 PHE A N 1
ATOM 611 C CA . PHE A 1 90 ? -13.374 17.886 9.940 1.00 32.75 189 PHE A CA 1
ATOM 612 C C . PHE A 1 90 ? -13.231 16.859 11.053 1.00 33.53 189 PHE A C 1
ATOM 613 O O . PHE A 1 90 ? -14.237 16.301 11.487 1.00 36.42 189 PHE A O 1
ATOM 621 N N . GLU A 1 91 ? -11.998 16.574 11.482 1.00 33.82 190 GLU A N 1
ATOM 622 C CA . GLU A 1 91 ? -11.796 15.654 12.640 1.00 35.90 190 GLU A CA 1
ATOM 623 C C . GLU A 1 91 ? -10.968 16.398 13.684 1.00 37.15 190 GLU A C 1
ATOM 624 O O . GLU A 1 91 ? -9.868 16.904 13.388 1.00 34.63 190 GLU A O 1
ATOM 630 N N . VAL A 1 92 ? -11.493 16.460 14.902 1.00 37.40 191 VAL A N 1
ATOM 631 C CA . VAL A 1 92 ? -10.813 17.142 16.005 1.00 38.92 191 VAL A CA 1
ATOM 632 C C . VAL A 1 92 ? -10.061 16.084 16.795 1.00 40.56 191 VAL A C 1
ATOM 633 O O . VAL A 1 92 ? -10.613 14.998 17.067 1.00 41.01 191 VAL A O 1
ATOM 637 N N . PHE A 1 93 ? -8.802 16.389 17.136 1.00 40.37 192 PHE A N 1
ATOM 638 C CA . PHE A 1 93 ? -7.960 15.475 17.921 1.00 44.35 192 PHE A CA 1
ATOM 639 C C . PHE A 1 93 ? -7.296 16.219 19.080 1.00 46.92 192 PHE A C 1
ATOM 640 O O . PHE A 1 93 ? -7.072 17.443 19.010 1.00 45.83 192 PHE A O 1
ATOM 648 N N . ASP A 1 94 ? -6.919 15.444 20.094 1.00 50.39 193 ASP A N 1
ATOM 649 C CA . ASP 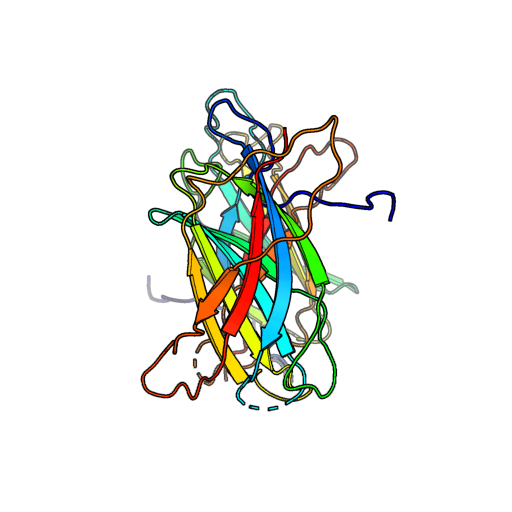A 1 94 ? -6.155 15.909 21.225 1.00 54.28 193 ASP A CA 1
ATOM 650 C C . ASP A 1 94 ? -4.720 15.421 21.002 1.00 55.74 193 ASP A C 1
ATOM 651 O O . ASP A 1 94 ? -4.477 14.225 20.951 1.00 55.53 193 ASP A O 1
ATOM 656 N N . GLU A 1 95 ? -3.790 16.350 20.794 1.00 55.83 194 GLU A N 1
ATOM 657 C CA . GLU A 1 95 ? -2.403 16.000 20.480 1.00 59.52 194 GLU A CA 1
ATOM 658 C C . GLU A 1 95 ? -1.701 15.489 21.722 1.00 64.25 194 GLU A C 1
ATOM 659 O O . GLU A 1 95 ? -1.585 16.209 22.714 1.00 65.03 194 GLU A O 1
ATOM 665 N N . ASN A 1 96 ? -1.243 14.243 21.659 1.00 67.72 195 ASN A N 1
ATOM 666 C CA . ASN A 1 96 ? -0.440 13.647 22.719 1.00 73.93 195 ASN A CA 1
ATOM 667 C C . ASN A 1 96 ? 0.992 13.485 22.250 1.00 76.19 195 ASN A C 1
ATOM 668 O O . ASN A 1 96 ? 1.227 12.982 21.150 1.00 74.76 195 ASN A O 1
ATOM 673 N N . ARG A 1 97 ? 1.937 13.918 23.086 1.00 88.89 196 ARG A N 1
ATOM 674 C CA . ARG A 1 97 ? 3.348 14.014 22.713 1.00 92.45 196 ARG A CA 1
ATOM 675 C C . ARG A 1 97 ? 4.018 12.662 22.480 1.00 95.44 196 ARG A C 1
ATOM 676 O O . ARG A 1 97 ? 4.829 12.527 21.563 1.00 97.22 196 ARG A O 1
ATOM 678 N N . LEU A 1 98 ? 3.679 11.670 23.299 1.00 96.51 197 LEU A N 1
ATOM 679 C CA . LEU A 1 98 ? 4.393 10.390 23.277 1.00 101.38 197 LEU A CA 1
ATOM 680 C C . LEU A 1 98 ? 3.546 9.189 22.842 1.00 98.99 197 LEU A C 1
ATOM 681 O O . LEU A 1 98 ? 4.046 8.061 22.811 1.00 103.84 197 LEU A O 1
ATOM 683 N N . THR A 1 99 ? 2.278 9.430 22.509 1.00 92.49 198 THR A N 1
ATOM 684 C CA . THR A 1 99 ? 1.339 8.360 22.151 1.00 90.53 198 THR A CA 1
ATOM 685 C C . THR A 1 99 ? 0.422 8.774 21.003 1.00 83.69 198 THR A C 1
ATOM 686 O O . THR A 1 99 ? 0.614 9.826 20.399 1.00 79.58 198 THR A O 1
ATOM 690 N N . ARG A 1 100 ? -0.578 7.942 20.720 1.00 81.21 199 ARG A N 1
ATOM 691 C CA . ARG A 1 100 ? -1.603 8.260 19.742 1.00 75.67 199 ARG A CA 1
ATOM 692 C C . ARG A 1 100 ? -2.432 9.472 20.195 1.00 71.58 199 ARG A C 1
ATOM 693 O O . ARG A 1 100 ? -2.698 9.641 21.392 1.00 71.51 199 ARG A O 1
ATOM 695 N N . ASP A 1 101 ? -2.810 10.325 19.240 1.00 65.95 200 ASP A N 1
ATOM 696 C CA . ASP A 1 101 ? -3.725 11.437 19.515 1.00 63.24 200 ASP A CA 1
ATOM 697 C C . ASP A 1 101 ? -5.157 10.914 19.657 1.00 61.11 200 ASP A C 1
ATOM 698 O O . ASP A 1 101 ? -5.606 10.102 18.853 1.00 61.55 200 ASP A O 1
ATOM 703 N N . ASP A 1 102 ? -5.865 11.397 20.674 1.00 61.18 201 ASP A N 1
ATOM 704 C CA . ASP A 1 102 ? -7.227 10.965 20.959 1.00 60.01 201 ASP A CA 1
ATOM 705 C C . ASP A 1 102 ? -8.211 11.744 20.106 1.00 54.49 201 ASP A C 1
ATOM 706 O O . ASP A 1 102 ? -8.043 12.940 19.865 1.00 51.13 201 ASP A O 1
ATOM 711 N N . PHE A 1 103 ? -9.252 11.053 19.674 1.00 53.81 202 PHE A N 1
ATOM 712 C CA . PHE A 1 103 ? -10.220 11.611 18.747 1.00 50.20 202 PHE A CA 1
ATOM 713 C C . PHE A 1 103 ? -11.273 12.349 19.563 1.00 51.11 202 PHE A C 1
ATOM 714 O O . PHE A 1 103 ? -11.749 11.826 20.565 1.00 54.08 202 PHE A O 1
ATOM 722 N N . LEU A 1 104 ? -11.610 13.573 19.159 1.00 49.03 203 LEU A N 1
ATOM 723 C CA . LEU A 1 104 ? -12.625 14.360 19.874 1.00 50.09 203 LEU A CA 1
ATOM 724 C C . LEU A 1 104 ? -13.873 14.640 19.023 1.00 46.92 203 LEU A C 1
ATOM 725 O O . LEU A 1 104 ? -14.796 15.318 19.486 1.00 49.37 203 LEU A O 1
ATOM 730 N N . GLY A 1 105 ? -13.917 14.114 17.801 1.00 43.38 204 GLY A N 1
ATOM 731 C CA . GLY A 1 105 ? -15.171 14.164 17.022 1.00 41.46 204 GLY A CA 1
ATOM 732 C C . GLY A 1 105 ? -15.018 14.666 15.603 1.00 39.88 204 GLY A C 1
ATOM 733 O O . GLY A 1 105 ? -13.987 15.246 15.253 1.00 38.05 204 GLY A O 1
ATOM 734 N N . GLN A 1 106 ? -16.049 14.442 14.791 1.00 38.12 205 GLN A N 1
ATOM 735 C CA . GLN A 1 106 ? -15.988 14.796 13.364 1.00 36.58 205 GLN A CA 1
ATOM 736 C C . GLN A 1 106 ? -17.261 15.481 12.867 1.00 35.84 205 GLN A C 1
ATOM 737 O O . GLN A 1 106 ? -18.339 15.316 13.441 1.00 38.25 205 GLN A O 1
ATOM 743 N N . VAL A 1 107 ? -17.113 16.220 11.771 1.00 33.82 206 VAL A N 1
ATOM 744 C CA . VAL A 1 107 ? -18.232 16.901 11.096 1.00 33.19 206 VAL A CA 1
ATOM 745 C C . VAL A 1 107 ? -17.976 16.666 9.617 1.00 34.02 206 VAL A C 1
ATOM 746 O O . VAL A 1 107 ? -16.828 16.787 9.180 1.00 33.46 206 VAL A O 1
ATOM 750 N N . ASP A 1 108 ? -19.013 16.322 8.850 1.00 33.90 207 ASP A N 1
ATOM 751 C CA . ASP A 1 108 ? -18.832 16.063 7.411 1.00 33.13 207 ASP A CA 1
ATOM 752 C C . ASP A 1 108 ? -19.843 16.904 6.643 1.00 36.04 207 ASP A C 1
ATOM 753 O O . ASP A 1 108 ? -21.055 16.760 6.865 1.00 35.34 207 ASP A O 1
ATOM 758 N N . VAL A 1 109 ? -19.368 17.779 5.757 1.00 34.94 208 VAL A N 1
ATOM 759 C CA . VAL A 1 109 ? -20.260 18.752 5.065 1.00 35.74 208 VAL A CA 1
ATOM 760 C C . VAL A 1 109 ? -20.030 18.831 3.557 1.00 35.24 208 VAL A C 1
ATOM 761 O O . VAL A 1 109 ? -18.889 18.611 3.090 1.00 31.10 208 VAL A O 1
ATOM 765 N N . PRO A 1 110 ? -21.107 19.165 2.790 1.00 36.62 209 PRO A N 1
ATOM 766 C CA . PRO A 1 110 ? -20.981 19.423 1.358 1.00 37.43 209 PRO A CA 1
ATOM 767 C C . PRO A 1 110 ? -20.386 20.818 1.160 1.00 37.22 209 PRO A C 1
ATOM 768 O O . PRO A 1 110 ? -20.322 21.602 2.127 1.00 36.28 209 PRO A O 1
ATOM 772 N N . LEU A 1 111 ? -20.037 21.135 -0.084 1.00 36.55 210 LEU A N 1
ATOM 773 C CA . LEU A 1 111 ? -19.439 22.425 -0.414 1.00 35.87 210 LEU A CA 1
ATOM 774 C C . LEU A 1 111 ? -20.310 23.284 -1.368 1.00 38.46 210 LEU A C 1
ATOM 775 O O . LEU A 1 111 ? -19.848 24.281 -1.944 1.00 39.23 210 LEU A O 1
ATOM 780 N N . TYR A 1 112 ? -21.572 22.913 -1.507 1.00 40.67 211 TYR A N 1
ATOM 781 C CA . TYR A 1 112 ? -22.541 23.673 -2.305 1.00 47.12 211 TYR A CA 1
ATOM 782 C C . TYR A 1 112 ? -23.901 23.348 -1.720 1.00 49.87 211 TYR A C 1
ATOM 783 O O . TYR A 1 112 ? -24.156 22.174 -1.396 1.00 49.81 211 TYR A O 1
ATOM 792 N N . PRO A 1 113 ? -24.781 24.362 -1.581 1.00 51.03 212 PRO A N 1
ATOM 793 C CA . PRO A 1 113 ? -24.554 25.794 -1.842 1.00 52.64 212 PRO A CA 1
ATOM 794 C C . PRO A 1 113 ? -23.869 26.516 -0.690 1.00 50.44 212 PRO A C 1
ATOM 795 O O . PRO A 1 113 ? -24.057 26.138 0.475 1.00 50.76 212 PRO A O 1
ATOM 799 N N . LEU A 1 114 ? -23.101 27.551 -1.023 1.00 48.97 213 LEU A N 1
ATOM 800 C CA . LEU A 1 114 ? -22.440 28.420 -0.040 1.00 47.61 213 LEU A CA 1
ATOM 801 C C . LEU A 1 114 ? -22.488 29.844 -0.576 1.00 50.20 213 LEU A C 1
ATOM 802 O O . LEU A 1 114 ? -22.514 30.033 -1.791 1.00 51.90 213 LEU A O 1
ATOM 807 N N . PRO A 1 115 ? -22.495 30.854 0.315 1.00 50.09 214 PRO A N 1
ATOM 808 C CA . PRO A 1 115 ? -22.531 32.240 -0.141 1.00 51.57 214 PRO A CA 1
ATOM 809 C C . PRO A 1 115 ? -21.238 32.631 -0.833 1.00 52.35 214 PRO A C 1
ATOM 810 O O . PRO A 1 115 ? -20.169 32.086 -0.499 1.00 47.77 214 PRO A O 1
ATOM 814 N N . THR A 1 116 ? -21.338 33.565 -1.779 1.00 52.78 215 THR A N 1
ATOM 815 C CA . THR A 1 116 ? -20.154 34.136 -2.408 1.00 53.94 215 THR A CA 1
ATOM 816 C C . THR A 1 116 ? -19.863 35.478 -1.772 1.00 56.15 215 THR A C 1
ATOM 817 O O . THR A 1 116 ? -20.770 36.323 -1.629 1.00 58.96 215 THR A O 1
ATOM 821 N N . GLU A 1 117 ? -18.599 35.681 -1.415 1.00 54.79 216 GLU A N 1
ATOM 822 C CA . GLU A 1 117 ? -18.117 36.955 -0.871 1.00 54.98 216 GLU A CA 1
ATOM 823 C C . GLU A 1 117 ? -18.297 38.111 -1.839 1.00 59.49 216 GLU A C 1
ATOM 824 O O . GLU A 1 117 ? -18.193 37.954 -3.059 1.00 60.00 216 GLU A O 1
ATOM 830 N N . ASN A 1 118 ? -18.573 39.276 -1.273 1.00 62.90 217 ASN A N 1
ATOM 831 C CA . ASN A 1 118 ? -18.634 40.508 -2.035 1.00 69.15 217 ASN A CA 1
ATOM 832 C C . ASN A 1 118 ? -17.330 41.261 -1.811 1.00 73.21 217 ASN A C 1
ATOM 833 O O . ASN A 1 118 ? -17.077 41.738 -0.705 1.00 74.06 217 ASN A O 1
ATOM 838 N N . PRO A 1 119 ? -16.496 41.367 -2.862 1.00 76.96 218 PRO A N 1
ATOM 839 C CA . PRO A 1 119 ? -15.204 42.063 -2.843 1.00 80.57 218 PRO A CA 1
ATOM 840 C C . PRO A 1 119 ? -15.278 43.535 -2.416 1.00 85.08 218 PRO A C 1
ATOM 841 O O . PRO A 1 119 ? -14.295 44.072 -1.911 1.00 87.84 218 PRO A O 1
ATOM 845 N N . ARG A 1 120 ? -16.422 44.182 -2.626 1.00 87.41 219 ARG A N 1
ATOM 846 C CA . ARG A 1 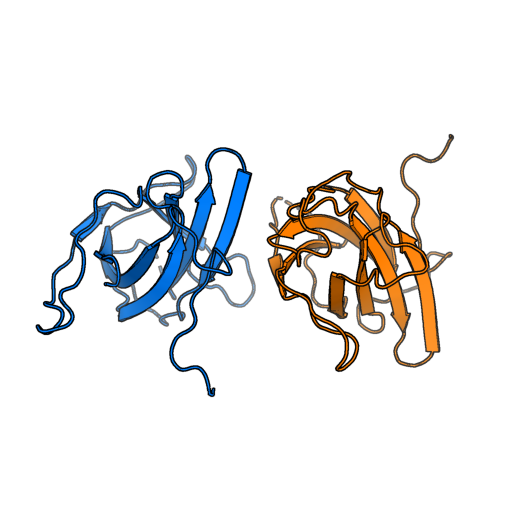120 ? -16.567 45.608 -2.305 1.00 90.94 219 ARG A CA 1
ATOM 847 C C . ARG A 1 120 ? -16.833 45.856 -0.815 1.00 89.44 219 ARG A C 1
ATOM 848 O O . ARG A 1 120 ? -16.467 46.905 -0.282 1.00 91.81 219 ARG A O 1
ATOM 852 N N . LEU A 1 121 ? -17.471 44.884 -0.158 1.00 86.04 220 LEU A N 1
ATOM 853 C CA . LEU A 1 121 ? -17.839 44.975 1.263 1.00 84.48 220 LEU A CA 1
ATOM 854 C C . LEU A 1 121 ? -16.935 44.126 2.130 1.00 81.24 220 LEU A C 1
ATOM 855 O O . LEU A 1 121 ? -16.350 43.147 1.660 1.00 79.73 220 LEU A O 1
ATOM 860 N N . GLU A 1 122 ? -16.834 44.479 3.406 1.00 80.95 221 GLU A N 1
ATOM 861 C CA . GLU A 1 122 ? -16.033 43.673 4.331 1.00 78.55 221 GLU A CA 1
ATOM 862 C C . GLU A 1 122 ? -16.756 42.381 4.703 1.00 73.22 221 GLU A C 1
ATOM 863 O O . GLU A 1 122 ? -17.983 42.361 4.846 1.00 71.74 221 GLU A O 1
ATOM 869 N N . ARG A 1 123 ? -15.985 41.303 4.837 1.00 69.25 222 ARG A N 1
ATOM 870 C CA . ARG A 1 123 ? -16.532 40.014 5.241 1.00 66.02 222 ARG A CA 1
ATOM 871 C C . ARG A 1 123 ? -17.156 40.136 6.636 1.00 65.41 222 ARG A C 1
ATOM 872 O O . ARG A 1 123 ? -16.469 40.479 7.605 1.00 65.69 222 ARG A O 1
ATOM 880 N N . PRO A 1 124 ? -18.482 39.910 6.733 1.00 65.52 223 PRO A N 1
ATOM 881 C CA . PRO A 1 124 ? -19.129 40.043 8.034 1.00 63.71 223 PRO A CA 1
ATOM 882 C C . PRO A 1 124 ? -18.807 38.830 8.881 1.00 58.50 223 PRO A C 1
ATOM 883 O O . PRO A 1 124 ? -18.500 37.761 8.342 1.00 54.44 223 PRO A O 1
ATOM 887 N N . TYR A 1 125 ? -18.850 38.989 10.197 1.00 55.91 224 TYR A N 1
ATOM 888 C CA . TYR A 1 125 ? -18.620 37.837 11.053 1.00 53.62 224 TYR A CA 1
ATOM 889 C C . TYR A 1 125 ? -19.949 37.114 11.253 1.00 51.13 224 TYR A C 1
ATOM 890 O O . TYR A 1 125 ? -20.872 37.669 11.871 1.00 50.44 224 TYR A O 1
ATOM 899 N N . THR A 1 126 ? -20.052 35.901 10.717 1.00 44.87 225 THR A N 1
ATOM 900 C CA . THR A 1 126 ? -21.177 35.018 11.003 1.00 45.52 225 THR A CA 1
ATOM 901 C C . THR A 1 126 ? -20.634 33.602 11.115 1.00 42.92 225 THR A C 1
ATOM 902 O O . THR A 1 126 ? -19.475 33.353 10.772 1.00 41.62 225 THR A O 1
ATOM 906 N N . PHE A 1 127 ? -21.453 32.657 11.560 1.00 36.29 226 PHE A N 1
ATOM 907 C CA . PHE A 1 127 ? -20.944 31.296 11.754 1.00 36.94 226 PHE A CA 1
ATOM 908 C C . PHE A 1 127 ? -22.110 30.326 11.889 1.00 37.64 226 PHE A C 1
ATOM 909 O O . PHE A 1 127 ? -23.257 30.757 12.073 1.00 38.34 226 PHE A O 1
ATOM 917 N N . LYS A 1 128 ? -21.806 29.035 11.809 1.00 36.81 227 LYS A N 1
ATOM 918 C CA . LYS A 1 128 ? -22.742 27.983 12.161 1.00 41.74 227 LYS A CA 1
ATOM 919 C C . LYS A 1 128 ? -22.045 26.989 13.073 1.00 40.98 227 LYS A C 1
ATOM 920 O O . LYS A 1 128 ? -20.849 26.725 12.913 1.00 41.21 227 LYS A O 1
ATOM 923 N N . ASP A 1 129 ? -22.800 26.466 14.039 1.00 40.64 228 ASP A N 1
ATOM 924 C CA . ASP A 1 129 ? -22.301 25.431 14.928 1.00 40.54 228 ASP A CA 1
ATOM 925 C C . ASP A 1 129 ? -22.743 24.062 14.424 1.00 42.26 228 ASP A C 1
ATOM 926 O O . ASP A 1 129 ? -23.943 23.842 14.157 1.00 42.86 228 ASP A O 1
ATOM 931 N N . PHE A 1 130 ? -21.776 23.150 14.320 1.00 38.58 229 PHE A N 1
ATOM 932 C CA . PHE A 1 130 ? -21.995 21.788 13.847 1.00 40.34 229 PHE A CA 1
ATOM 933 C C . PHE A 1 130 ? -21.697 20.816 15.000 1.00 41.33 229 PHE A C 1
ATOM 934 O O . PHE A 1 130 ? -20.614 20.867 15.592 1.00 40.59 229 PHE A O 1
ATOM 942 N N . VAL A 1 131 ? -22.673 19.961 15.329 1.00 44.43 230 VAL A N 1
ATOM 943 C CA . VAL A 1 131 ? -22.532 18.940 16.372 1.00 46.66 230 VAL A CA 1
ATOM 944 C C . VAL A 1 131 ? -21.410 17.958 16.000 1.00 45.43 230 VAL A C 1
ATOM 945 O O . VAL A 1 131 ? -21.350 17.462 14.861 1.00 42.68 230 VAL A O 1
ATOM 949 N N . LEU A 1 132 ? -20.505 17.706 16.947 1.00 44.84 231 LEU A N 1
ATOM 950 C CA . LEU A 1 132 ? -19.419 16.751 16.707 1.00 43.90 231 LEU A CA 1
ATOM 951 C C . LEU A 1 132 ? -19.955 15.317 16.834 1.00 44.99 231 LEU A C 1
ATOM 952 O O . LEU A 1 132 ? -20.709 15.011 17.775 1.00 45.99 231 LEU A O 1
ATOM 957 N N . HIS A 1 133 ? -19.560 14.452 15.892 1.00 40.77 232 HIS A N 1
ATOM 958 C CA . HIS A 1 133 ? -20.063 13.053 15.803 1.00 42.31 232 HIS A CA 1
ATOM 959 C C . HIS A 1 133 ? -18.977 12.036 16.114 1.00 42.33 232 HIS A C 1
ATOM 960 O O . HIS A 1 133 ? -17.792 12.281 15.825 1.00 41.19 232 HIS A O 1
ATOM 967 N N . PRO A 1 134 ? -19.373 10.873 16.663 1.00 46.24 233 PRO A N 1
ATOM 968 C CA . PRO A 1 134 ? -18.429 9.780 16.889 1.00 48.35 233 PRO A CA 1
ATOM 969 C C . PRO A 1 134 ? -17.925 9.175 15.575 1.00 45.65 233 PRO A C 1
ATOM 970 O O . PRO A 1 134 ? -18.585 9.305 14.553 1.00 47.77 233 PRO A O 1
ATOM 974 N N . ARG A 1 135 ? -16.768 8.522 15.605 1.00 46.38 234 ARG A N 1
ATOM 975 C CA . ARG A 1 135 ? -16.266 7.806 14.424 1.00 46.16 234 ARG A CA 1
ATOM 976 C C . ARG A 1 135 ? -16.318 6.301 14.636 1.00 49.55 234 ARG A C 1
ATOM 977 O O . ARG A 1 135 ? -16.050 5.548 13.705 1.00 50.46 234 ARG A O 1
ATOM 985 N N . SER A 1 136 ? -16.637 5.875 15.861 1.00 50.85 235 SER A N 1
ATOM 986 C CA . SER A 1 136 ? -16.926 4.461 16.171 1.00 55.51 235 SER A CA 1
ATOM 987 C C . SER A 1 136 ? -17.768 4.368 17.458 1.00 57.51 235 SER A C 1
ATOM 988 O O . SER A 1 136 ? -17.962 5.370 18.152 1.00 58.50 235 SER A O 1
ATOM 991 N N . HIS A 1 137 ? -18.253 3.168 17.786 1.00 61.95 236 HIS A N 1
ATOM 992 C CA . HIS A 1 137 ? -18.990 2.959 19.044 1.00 66.03 236 HIS A CA 1
ATOM 993 C C . HIS A 1 137 ? -18.141 3.318 20.288 1.00 68.08 236 HIS A C 1
ATOM 994 O O . HIS A 1 137 ? -18.675 3.507 21.392 1.00 71.87 236 HIS A O 1
ATOM 1001 N N . LYS A 1 138 ? -16.826 3.411 20.078 1.00 65.45 237 LYS A N 1
ATOM 1002 C CA . LYS A 1 138 ? -15.843 3.698 21.127 1.00 68.35 237 LYS A CA 1
ATOM 1003 C C . LYS A 1 138 ? -15.670 5.189 21.399 1.00 66.30 237 LYS A C 1
ATOM 1004 O O . LYS A 1 138 ? -15.288 5.589 22.516 1.00 67.44 237 LYS A O 1
ATOM 1010 N N . SER A 1 139 ? -15.930 6.009 20.382 1.00 67.69 238 SER A N 1
ATOM 1011 C CA . SER A 1 139 ? -15.766 7.456 20.526 1.00 64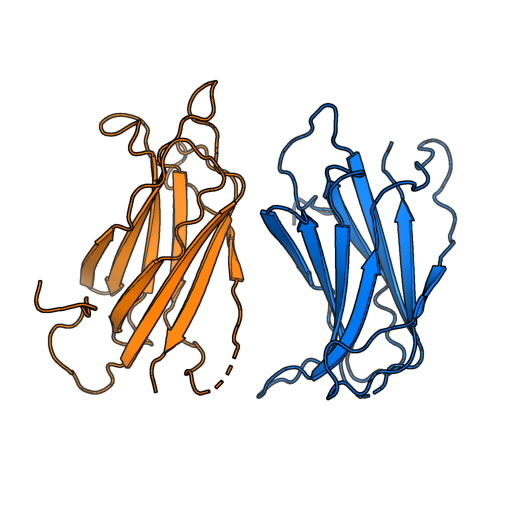.07 238 SER A CA 1
ATOM 1012 C C . SER A 1 139 ? -16.579 7.984 21.703 1.00 67.81 238 SER A C 1
ATOM 1013 O O . SER A 1 139 ? -17.727 7.577 21.901 1.00 71.69 238 SER A O 1
ATOM 1016 N N . ARG A 1 140 ? -15.965 8.871 22.485 1.00 69.23 239 ARG A N 1
ATOM 1017 C CA . ARG A 1 140 ? -16.646 9.649 23.519 1.00 72.44 239 ARG A CA 1
ATOM 1018 C C . ARG A 1 140 ? -16.456 11.132 23.166 1.00 69.41 239 ARG A C 1
ATOM 1019 O O . ARG A 1 140 ? -15.398 11.733 23.400 1.00 69.22 239 ARG A O 1
ATOM 1021 N N . VAL A 1 141 ? -17.498 11.702 22.576 1.00 66.66 240 VAL A N 1
ATOM 1022 C CA . VAL A 1 141 ? -17.414 12.978 21.902 1.00 63.22 240 VAL A CA 1
ATOM 1023 C C . VAL A 1 141 ? -18.503 13.874 22.482 1.00 63.04 240 VAL A C 1
ATOM 1024 O O . VAL A 1 141 ? -19.591 13.387 22.850 1.00 63.44 240 VAL A O 1
ATOM 1028 N N . LYS A 1 142 ? -18.179 15.166 22.579 1.00 59.80 241 LYS A N 1
ATOM 1029 C CA . LYS A 1 142 ? -19.072 16.211 23.082 1.00 61.66 241 LYS A CA 1
ATOM 1030 C C . LYS A 1 142 ? -18.862 17.518 22.312 1.00 55.71 241 LYS A C 1
ATOM 1031 O O . LYS A 1 142 ? -17.794 17.764 21.729 1.00 52.17 241 LYS A O 1
ATOM 1037 N N . GLY A 1 143 ? -19.904 18.338 22.283 1.00 54.31 242 GLY A N 1
ATOM 1038 C CA . GLY A 1 143 ? -19.756 19.708 21.851 1.00 53.48 242 GLY A CA 1
ATOM 1039 C C . GLY A 1 143 ? -19.924 19.954 20.371 1.00 49.16 242 GLY A C 1
ATOM 1040 O O . GLY A 1 143 ? -20.504 19.134 19.630 1.00 48.30 242 GLY A O 1
ATOM 1041 N N . TYR A 1 144 ? -19.412 21.103 19.936 1.00 46.44 243 TYR A N 1
ATOM 1042 C CA . TYR A 1 144 ? -19.656 21.592 18.591 1.00 43.40 243 TYR A CA 1
ATOM 1043 C C . TYR A 1 144 ? -18.400 22.157 17.997 1.00 38.99 243 TYR A C 1
ATOM 1044 O O . TYR A 1 144 ? -17.498 22.578 18.712 1.00 39.95 243 TYR A O 1
ATOM 1053 N N . LEU A 1 145 ? -18.364 22.184 16.674 1.00 39.89 244 LEU A N 1
ATOM 1054 C CA . LEU A 1 145 ? -17.347 22.889 15.930 1.00 37.69 244 LEU A CA 1
ATOM 1055 C C . LEU A 1 145 ? -17.995 24.105 15.259 1.00 37.54 244 LEU A C 1
ATOM 1056 O O . LEU A 1 145 ? -19.008 23.992 14.577 1.00 40.07 244 LEU A O 1
ATOM 1061 N N . ARG A 1 146 ? -17.423 25.277 15.508 1.00 35.87 245 ARG A N 1
ATOM 1062 C CA . ARG A 1 146 ? -17.924 26.534 14.954 1.00 34.91 245 ARG A CA 1
ATOM 1063 C C . ARG A 1 146 ? -17.149 26.889 13.685 1.00 35.09 245 ARG A C 1
ATOM 1064 O O . ARG A 1 146 ? -15.909 27.014 13.712 1.00 35.53 245 ARG A O 1
ATOM 1072 N N . LEU A 1 147 ? -17.877 27.051 12.582 1.00 34.25 246 LEU A N 1
ATOM 1073 C CA . LEU A 1 147 ? -17.267 27.162 11.238 1.00 33.36 246 LEU A CA 1
ATOM 1074 C C . LEU A 1 147 ? -17.970 28.192 10.387 1.00 36.46 246 LEU A C 1
ATOM 1075 O O . LEU A 1 147 ? -19.172 28.464 10.581 1.00 35.45 246 LEU A O 1
ATOM 1080 N N . LYS A 1 148 ? -17.244 28.724 9.412 1.00 35.07 247 LYS A N 1
ATOM 1081 C CA . LYS A 1 148 ? -17.871 29.536 8.371 1.00 36.34 247 LYS A CA 1
ATOM 1082 C C . LYS A 1 148 ? -17.199 29.204 7.048 1.00 35.57 247 LYS A C 1
ATOM 1083 O O . LYS A 1 148 ? -15.973 29.255 6.953 1.00 36.13 247 LYS A O 1
ATOM 1089 N N . MET A 1 149 ? -18.015 28.913 6.032 1.00 35.46 248 MET A N 1
ATOM 1090 C CA . MET A 1 149 ? -17.536 28.566 4.678 1.00 33.91 248 MET A CA 1
ATOM 1091 C C . MET A 1 149 ? -18.208 29.463 3.649 1.00 34.78 248 MET A C 1
ATOM 1092 O O . MET A 1 149 ? -19.438 29.618 3.650 1.00 36.71 248 MET A O 1
ATOM 1097 N N . THR A 1 150 ? -17.384 30.086 2.794 1.00 35.64 249 THR A N 1
ATOM 1098 C CA . THR A 1 150 ? -17.864 31.014 1.741 1.00 35.46 249 THR A CA 1
ATOM 1099 C C . THR A 1 150 ? -16.976 30.847 0.520 1.00 34.77 249 THR A C 1
ATOM 1100 O O . THR A 1 150 ? -15.880 30.318 0.637 1.00 34.74 249 THR A O 1
ATOM 1104 N N A TYR A 1 151 ? -17.481 31.214 -0.657 0.50 35.05 250 TYR A N 1
ATOM 1105 N N B TYR A 1 151 ? -17.457 31.292 -0.635 0.50 35.61 250 TYR A N 1
ATOM 1106 C CA A TYR A 1 151 ? -16.684 31.205 -1.874 0.50 35.45 250 TYR A CA 1
ATOM 1107 C CA B TYR A 1 151 ? -16.695 31.227 -1.865 0.50 35.91 250 TYR A CA 1
ATOM 1108 C C A TYR A 1 151 ? -16.010 32.549 -2.023 0.50 38.01 250 TYR A C 1
ATOM 1109 C C B TYR A 1 151 ? -16.090 32.562 -2.216 0.50 38.58 250 TYR A C 1
ATOM 1110 O O A TYR A 1 151 ? -16.584 33.592 -1.668 0.50 42.92 250 TYR A O 1
ATOM 1111 O O B TYR A 1 151 ? -16.777 33.610 -2.169 0.50 41.65 250 TYR A O 1
ATOM 1128 N N . LEU A 1 152 ? -14.811 32.529 -2.587 1.00 39.55 251 LEU A N 1
ATOM 1129 C CA . LEU A 1 152 ? -14.127 33.733 -3.060 1.00 44.23 251 LEU A CA 1
ATOM 1130 C C . LEU A 1 152 ? -14.805 34.183 -4.337 1.00 50.38 251 LEU A C 1
ATOM 1131 O O . LEU A 1 152 ? -15.314 33.344 -5.086 1.00 49.35 251 LEU A O 1
ATOM 1136 N N . PRO A 1 153 ? -14.807 35.512 -4.606 1.00 57.88 252 PRO A N 1
ATOM 1137 C CA . PRO A 1 153 ? -15.314 36.031 -5.884 1.00 61.93 252 PRO A CA 1
ATOM 1138 C C . PRO A 1 153 ? -14.490 35.508 -7.061 1.00 65.82 252 PRO A C 1
ATOM 1139 O O . PRO A 1 153 ? -15.044 35.221 -8.138 1.00 69.00 252 PRO A O 1
ATOM 1144 N N . ALA B 1 3 ? 8.316 -17.245 -8.597 1.00 70.39 102 ALA B N 1
ATOM 1145 C CA . ALA B 1 3 ? 7.032 -18.023 -8.540 1.00 69.03 102 ALA B CA 1
ATOM 1146 C C . ALA B 1 3 ? 6.874 -18.741 -7.195 1.00 66.28 102 ALA B C 1
ATOM 1147 O O . ALA B 1 3 ? 5.786 -19.241 -6.867 1.00 64.91 102 ALA B O 1
ATOM 1149 N N . THR B 1 4 ? 7.963 -18.769 -6.424 1.00 63.18 103 THR B N 1
ATOM 1150 C CA . THR B 1 4 ? 7.993 -19.376 -5.095 1.00 60.39 103 THR B CA 1
ATOM 1151 C C . THR B 1 4 ? 8.071 -18.314 -3.972 1.00 56.82 103 THR B C 1
ATOM 1152 O O . THR B 1 4 ? 7.943 -18.620 -2.782 1.00 53.74 103 THR B O 1
ATOM 1156 N N . CYS B 1 5 ? 8.298 -17.066 -4.369 1.00 55.24 104 CYS B N 1
ATOM 1157 C CA . CYS B 1 5 ? 8.424 -15.964 -3.436 1.00 51.72 104 CYS B CA 1
ATOM 1158 C C . CYS B 1 5 ? 7.317 -14.954 -3.716 1.00 50.64 104 CYS B C 1
ATOM 1159 O O . CYS B 1 5 ? 7.303 -14.348 -4.782 1.00 51.46 104 CYS B O 1
ATOM 1162 N N . ALA B 1 6 ? 6.398 -14.773 -2.763 1.00 46.25 105 ALA B N 1
ATOM 1163 C CA . ALA B 1 6 ? 5.307 -13.802 -2.905 1.00 46.27 105 ALA B CA 1
ATOM 1164 C C . ALA B 1 6 ? 5.783 -12.395 -2.584 1.00 46.72 105 ALA B C 1
ATOM 1165 O O . ALA B 1 6 ? 5.341 -11.400 -3.178 1.00 47.53 105 ALA B O 1
ATOM 1167 N N . VAL B 1 7 ? 6.654 -12.302 -1.593 1.00 42.26 106 VAL B N 1
ATOM 1168 C CA . VAL B 1 7 ? 7.085 -11.015 -1.125 1.00 40.94 106 VAL B CA 1
ATOM 1169 C C . VAL B 1 7 ? 8.582 -11.091 -0.940 1.00 41.03 106 VAL B C 1
ATOM 1170 O O . VAL B 1 7 ? 9.065 -11.853 -0.103 1.00 42.06 106 VAL B O 1
ATOM 1174 N N . GLU B 1 8 ? 9.301 -10.327 -1.748 1.00 41.91 107 GLU B N 1
ATOM 1175 C CA . GLU B 1 8 ? 10.744 -10.179 -1.610 1.00 41.56 107 GLU B CA 1
ATOM 1176 C C . GLU B 1 8 ? 11.100 -9.048 -0.635 1.00 41.33 107 GLU B C 1
ATOM 1177 O O . GLU B 1 8 ? 10.321 -8.098 -0.464 1.00 39.93 107 GLU B O 1
ATOM 1183 N N . VAL B 1 9 ? 12.274 -9.153 -0.007 1.00 38.13 108 VAL B N 1
ATOM 1184 C CA . VAL B 1 9 ? 12.836 -8.079 0.828 1.00 37.64 108 VAL B CA 1
ATOM 1185 C C . VAL B 1 9 ? 14.081 -7.551 0.116 1.00 37.33 108 VAL B C 1
ATOM 1186 O O . VAL B 1 9 ? 14.994 -8.312 -0.186 1.00 37.87 108 VAL B O 1
ATOM 1190 N N . PHE B 1 10 ? 14.136 -6.247 -0.131 1.00 38.26 109 PHE B N 1
ATOM 1191 C CA . PHE B 1 10 ? 15.265 -5.647 -0.842 1.00 38.50 109 PHE B CA 1
ATOM 1192 C C . PHE B 1 10 ? 16.190 -4.873 0.097 1.00 39.10 109 PHE B C 1
ATOM 1193 O O . PHE B 1 10 ? 15.867 -4.653 1.259 1.00 40.82 109 PHE B O 1
ATOM 1201 N N . GLY B 1 11 ? 17.338 -4.441 -0.416 1.00 38.67 110 GLY B N 1
ATOM 1202 C CA . GLY B 1 11 ? 18.253 -3.656 0.403 1.00 40.69 110 GLY B CA 1
ATOM 1203 C C . GLY B 1 11 ? 19.301 -4.560 1.029 1.00 41.94 110 GLY B C 1
ATOM 1204 O O . GLY B 1 11 ? 20.022 -5.268 0.330 1.00 44.92 110 GLY B O 1
ATOM 1205 N N . LEU B 1 12 ? 19.402 -4.521 2.347 1.00 39.29 111 LEU B N 1
ATOM 1206 C CA . LEU B 1 12 ? 20.369 -5.353 3.046 1.00 40.45 111 LEU B CA 1
ATOM 1207 C C . LEU B 1 12 ? 19.983 -6.819 2.852 1.00 43.36 111 LEU B C 1
ATOM 1208 O O . LEU B 1 12 ? 18.841 -7.195 3.056 1.00 42.74 111 LEU B O 1
ATOM 1213 N N . LEU B 1 13 ? 20.936 -7.619 2.392 1.00 48.53 112 LEU B N 1
ATOM 1214 C CA . LEU B 1 13 ? 20.640 -8.976 1.935 1.00 52.75 112 LEU B CA 1
ATOM 1215 C C . LEU B 1 13 ? 20.686 -9.999 3.076 1.00 54.71 112 LEU B C 1
ATOM 1216 O O . LEU B 1 13 ? 20.152 -11.113 2.962 1.00 53.33 112 LEU B O 1
ATOM 1221 N N . GLU B 1 14 ? 21.335 -9.608 4.168 1.00 54.04 113 GLU B N 1
ATOM 1222 C CA . GLU B 1 14 ? 21.415 -10.436 5.350 1.00 59.06 113 GLU B CA 1
ATOM 1223 C C . GLU B 1 14 ? 20.785 -9.725 6.532 1.00 55.34 113 GLU B C 1
ATOM 1224 O O . GLU B 1 14 ? 20.872 -8.519 6.654 1.00 52.35 113 GLU B O 1
ATOM 1230 N N . ASP B 1 15 ? 20.176 -10.494 7.424 1.00 58.82 114 ASP B N 1
ATOM 1231 C CA . ASP B 1 15 ? 19.720 -9.953 8.686 1.00 58.96 114 ASP B CA 1
ATOM 1232 C C . ASP B 1 15 ? 20.886 -9.403 9.552 1.00 61.40 114 ASP B C 1
ATOM 1233 O O . ASP B 1 15 ? 21.352 -10.037 10.499 1.00 62.80 114 ASP B O 1
ATOM 1238 N N . GLU B 1 16 ? 21.358 -8.214 9.187 1.00 58.50 115 GLU B N 1
ATOM 1239 C CA . GLU B 1 16 ? 22.454 -7.566 9.906 1.00 58.94 115 GLU B CA 1
ATOM 1240 C C . GLU B 1 16 ? 21.928 -7.106 11.249 1.00 56.08 115 GLU B C 1
ATOM 1241 O O . GLU B 1 16 ? 20.729 -6.834 11.389 1.00 56.18 115 GLU B O 1
ATOM 1247 N N . GLU B 1 17 ? 22.812 -6.999 12.232 1.00 55.99 116 GLU B N 1
ATOM 1248 C CA . GLU B 1 17 ? 22.428 -6.455 13.535 1.00 53.34 116 GLU B CA 1
ATOM 1249 C C . GLU B 1 17 ? 21.879 -5.028 13.457 1.00 52.44 116 GLU B C 1
ATOM 1250 O O . GLU B 1 17 ? 22.489 -4.145 12.841 1.00 53.37 116 GLU B O 1
ATOM 1256 N N . ASN B 1 18 ? 20.748 -4.795 14.111 1.00 49.31 117 ASN B N 1
ATOM 1257 C CA . ASN B 1 18 ? 20.148 -3.460 14.129 1.00 48.82 117 ASN B CA 1
ATOM 1258 C C . ASN B 1 18 ? 19.495 -3.061 12.839 1.00 45.24 117 ASN B C 1
ATOM 1259 O O . ASN B 1 18 ? 19.040 -1.917 12.717 1.00 49.28 117 ASN B O 1
ATOM 1264 N N . SER B 1 19 ? 19.424 -3.988 11.893 1.00 41.00 118 SER B N 1
ATOM 1265 C CA . SER B 1 19 ? 18.566 -3.767 10.736 1.00 39.48 118 SER B CA 1
ATOM 1266 C C . SER B 1 19 ? 17.130 -4.040 11.151 1.00 39.70 118 SER B C 1
ATOM 1267 O O . SER B 1 19 ? 16.894 -4.747 12.119 1.00 40.25 118 SER B O 1
ATOM 1270 N N . ARG B 1 20 ? 16.193 -3.431 10.432 1.00 39.61 119 ARG B N 1
ATOM 1271 C CA . ARG B 1 20 ? 14.750 -3.646 10.597 1.00 40.96 119 ARG B CA 1
ATOM 1272 C C . ARG B 1 20 ? 14.196 -3.671 9.175 1.00 41.05 119 ARG B C 1
ATOM 1273 O O . ARG B 1 20 ? 14.871 -3.217 8.249 1.00 39.64 119 ARG B O 1
ATOM 1281 N N . ILE B 1 21 ? 12.990 -4.214 9.001 1.00 38.35 120 ILE B N 1
ATOM 1282 C CA . ILE B 1 21 ? 12.362 -4.245 7.686 1.00 37.56 120 ILE B CA 1
ATOM 1283 C C . ILE B 1 21 ? 11.238 -3.209 7.721 1.00 38.49 120 ILE B C 1
ATOM 1284 O O . ILE B 1 21 ? 10.412 -3.201 8.631 1.00 39.76 120 ILE B O 1
ATOM 1289 N N . VAL B 1 22 ? 11.289 -2.286 6.775 1.00 36.65 121 VAL B N 1
ATOM 1290 C CA . VAL B 1 22 ? 10.282 -1.252 6.654 1.00 36.81 121 VAL B CA 1
ATOM 1291 C C . VAL B 1 22 ? 9.342 -1.682 5.530 1.00 36.32 121 VAL B C 1
ATOM 1292 O O . VAL B 1 22 ? 9.783 -2.178 4.492 1.00 38.03 121 VAL B O 1
ATOM 1296 N N . ARG B 1 23 ? 8.049 -1.509 5.769 1.00 35.09 122 ARG B N 1
ATOM 1297 C CA . ARG B 1 23 ? 7.031 -1.798 4.789 1.00 35.31 122 ARG B CA 1
ATOM 1298 C C . ARG B 1 23 ? 6.714 -0.456 4.176 1.00 34.85 122 ARG B C 1
ATOM 1299 O O . ARG B 1 23 ? 6.174 0.407 4.858 1.00 36.71 122 ARG B O 1
ATOM 1307 N N . VAL B 1 24 ? 7.040 -0.278 2.894 1.00 34.02 123 VAL B N 1
ATOM 1308 C CA . VAL B 1 24 ? 6.748 0.976 2.192 1.00 33.13 123 VAL B CA 1
ATOM 1309 C C . VAL B 1 24 ? 5.524 0.778 1.287 1.00 35.16 123 VAL B C 1
ATOM 1310 O O . VAL B 1 24 ? 5.578 0.049 0.282 1.00 36.19 123 VAL B O 1
ATOM 1314 N N . ARG B 1 25 ? 4.401 1.399 1.635 1.00 32.15 124 ARG B N 1
ATOM 1315 C CA . ARG B 1 25 ? 3.253 1.347 0.760 1.00 33.87 124 ARG B CA 1
ATOM 1316 C C . ARG B 1 25 ? 3.247 2.596 -0.133 1.00 34.73 124 ARG B C 1
ATOM 1317 O O . ARG B 1 25 ? 3.094 3.716 0.355 1.00 35.07 124 ARG B O 1
ATOM 1325 N N . VAL B 1 26 ? 3.426 2.393 -1.439 1.00 31.12 125 VAL B N 1
ATOM 1326 C CA . VAL B 1 26 ? 3.370 3.484 -2.418 1.00 31.36 125 VAL B CA 1
ATOM 1327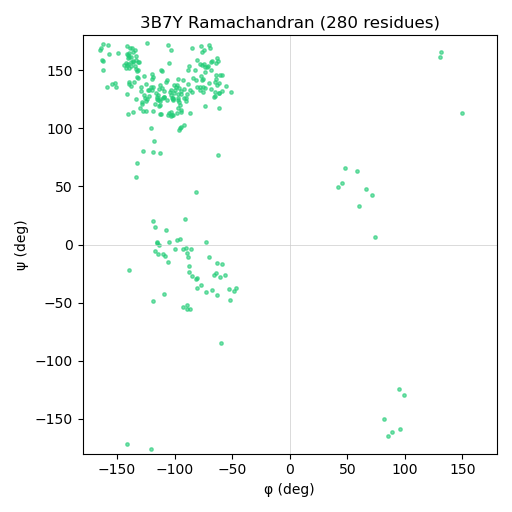 C C . VAL B 1 26 ? 1.927 3.513 -2.871 1.00 33.08 125 VAL B C 1
ATOM 1328 O O . VAL B 1 26 ? 1.463 2.631 -3.635 1.00 33.31 125 VAL B O 1
ATOM 1332 N N . ILE B 1 27 ? 1.185 4.486 -2.348 1.00 32.74 126 ILE B N 1
ATOM 1333 C CA . ILE B 1 27 ? -0.268 4.404 -2.416 1.00 32.46 126 ILE B CA 1
ATOM 1334 C C . ILE B 1 27 ? -0.772 5.046 -3.717 1.00 33.84 126 ILE B C 1
ATOM 1335 O O . ILE B 1 27 ? -1.497 4.408 -4.483 1.00 37.55 126 ILE B O 1
ATOM 1340 N N . ALA B 1 28 ? -0.415 6.310 -3.950 1.00 31.02 127 ALA B N 1
ATOM 1341 C CA . ALA B 1 28 ? -0.980 7.054 -5.058 1.00 30.38 127 ALA B CA 1
ATOM 1342 C C . ALA B 1 28 ? -0.139 8.274 -5.383 1.00 32.15 127 ALA B C 1
ATOM 1343 O O . ALA B 1 28 ? 0.619 8.766 -4.530 1.00 33.85 127 ALA B O 1
ATOM 1345 N N . GLY B 1 29 ? -0.294 8.754 -6.615 1.00 31.19 128 GLY B N 1
ATOM 1346 C CA . GLY B 1 29 ? 0.128 10.113 -6.982 1.00 33.63 128 GLY B CA 1
ATOM 1347 C C . GLY B 1 29 ? -1.097 10.973 -7.173 1.00 34.90 128 GLY B C 1
ATOM 1348 O O . GLY B 1 29 ? -2.094 10.516 -7.710 1.00 34.37 128 GLY B O 1
ATOM 1349 N N . ILE B 1 30 ? -1.045 12.225 -6.714 1.00 35.51 129 ILE B N 1
ATOM 1350 C CA . ILE B 1 30 ? -2.247 13.085 -6.735 1.00 35.16 129 ILE B CA 1
ATOM 1351 C C . ILE B 1 30 ? -1.928 14.373 -7.495 1.00 37.33 129 ILE B C 1
ATOM 1352 O O . ILE B 1 30 ? -1.071 15.174 -7.059 1.00 35.80 129 ILE B O 1
ATOM 1357 N N . GLY B 1 31 ? -2.580 14.575 -8.634 1.00 36.07 130 GLY B N 1
ATOM 1358 C CA . GLY B 1 31 ? -2.443 15.826 -9.374 1.00 36.45 130 GLY B CA 1
ATOM 1359 C C . GLY B 1 31 ? -1.096 15.990 -10.045 1.00 36.47 130 GLY B C 1
ATOM 1360 O O . GLY B 1 31 ? -0.511 17.085 -10.023 1.00 38.26 130 GLY B O 1
ATOM 1361 N N . LEU B 1 32 ? -0.594 14.912 -10.651 1.00 35.47 131 LEU B N 1
ATOM 1362 C CA . LEU B 1 32 ? 0.687 14.963 -11.360 1.00 34.01 131 LEU B CA 1
ATOM 1363 C C . LEU B 1 32 ? 0.656 15.895 -12.577 1.00 38.45 131 LEU B C 1
ATOM 1364 O O . LEU B 1 32 ? -0.422 16.152 -13.167 1.00 38.04 131 LEU B O 1
ATOM 1369 N N . ALA B 1 33 ? 1.844 16.378 -12.963 1.00 37.71 132 ALA B N 1
ATOM 1370 C CA . ALA B 1 33 ? 1.974 17.328 -14.082 1.00 42.10 132 ALA B CA 1
ATOM 1371 C C . ALA B 1 33 ? 1.565 16.689 -15.400 1.00 40.45 132 ALA B C 1
ATOM 1372 O O . ALA B 1 33 ? 2.014 15.594 -15.738 1.00 41.66 132 ALA B O 1
ATOM 1374 N N . LYS B 1 34 ? 0.730 17.383 -16.156 1.00 42.70 133 LYS B N 1
ATOM 1375 C CA . LYS B 1 34 ? 0.404 16.970 -17.526 1.00 46.04 133 LYS B CA 1
ATOM 1376 C C . LYS B 1 34 ? 1.671 17.052 -18.435 1.00 46.99 133 LYS B C 1
ATOM 1377 O O . LYS B 1 34 ? 2.349 18.082 -18.474 1.00 47.93 133 LYS B O 1
ATOM 1383 N N . LYS B 1 35 ? 1.998 15.969 -19.140 1.00 43.54 134 LYS B N 1
ATOM 1384 C CA . LYS B 1 35 ? 3.151 15.968 -20.046 1.00 42.96 134 LYS B CA 1
ATOM 1385 C C . LYS B 1 35 ? 2.716 16.014 -21.508 1.00 44.18 134 LYS B C 1
ATOM 1386 O O . LYS B 1 35 ? 3.543 16.245 -22.387 1.00 46.02 134 LYS B O 1
ATOM 1392 N N . ASP B 1 36 ? 1.434 15.740 -21.761 1.00 41.78 135 ASP B N 1
ATOM 1393 C CA . ASP B 1 36 ? 0.867 15.709 -23.120 1.00 43.90 135 ASP B CA 1
ATOM 1394 C C . ASP B 1 36 ? -0.591 16.133 -23.015 1.00 44.67 135 ASP B C 1
ATOM 1395 O O . ASP B 1 36 ? -1.147 16.097 -21.919 1.00 44.08 135 ASP B O 1
ATOM 1400 N N . ILE B 1 37 ? -1.230 16.471 -24.142 1.00 48.53 136 ILE B N 1
ATOM 1401 C CA . ILE B 1 37 ? -2.567 17.116 -24.077 1.00 51.74 136 ILE B CA 1
ATOM 1402 C C . ILE B 1 37 ? -3.679 16.254 -23.468 1.00 53.28 136 ILE B C 1
ATOM 1403 O O . ILE B 1 37 ? -4.675 16.775 -22.935 1.00 54.14 136 ILE B O 1
ATOM 1408 N N . LEU B 1 38 ? -3.500 14.938 -23.541 1.00 50.51 137 LEU B N 1
ATOM 1409 C CA . LEU B 1 38 ? -4.535 13.988 -23.120 1.00 51.47 137 LEU B CA 1
ATOM 1410 C C . LEU B 1 38 ? -4.350 13.571 -21.681 1.00 48.87 137 LEU B C 1
ATOM 1411 O O . LEU B 1 38 ? -5.161 12.814 -21.127 1.00 51.12 137 LEU B O 1
ATOM 1416 N N . GLY B 1 39 ? -3.266 14.054 -21.085 1.00 47.85 138 GLY B N 1
ATOM 1417 C CA . GLY B 1 39 ? -2.859 13.622 -19.761 1.00 45.35 138 GLY B CA 1
ATOM 1418 C C . GLY B 1 39 ? -2.601 12.127 -19.761 1.00 45.75 138 GLY B C 1
ATOM 1419 O O . GLY B 1 39 ? -2.822 11.456 -18.743 1.00 43.87 138 GLY B O 1
ATOM 1420 N N . ALA B 1 40 ? -2.103 11.613 -20.893 1.00 45.36 139 ALA B N 1
ATOM 1421 C CA . ALA B 1 40 ? -1.861 10.161 -21.066 1.00 44.15 139 ALA B CA 1
ATOM 1422 C C . ALA B 1 40 ? -0.536 9.671 -20.448 1.00 42.54 139 ALA B C 1
ATOM 1423 O O . ALA B 1 40 ? 0.213 8.919 -21.082 1.00 42.61 139 ALA B O 1
ATOM 1425 N N . SER B 1 41 ? -0.232 10.098 -19.221 1.00 40.45 140 SER B N 1
ATOM 1426 C CA . SER B 1 41 ? 0.957 9.597 -18.544 1.00 39.15 140 SER B CA 1
ATOM 1427 C C . SER B 1 41 ? 0.700 8.168 -18.107 1.00 38.79 140 SER B C 1
ATOM 1428 O O . SER B 1 41 ? -0.433 7.812 -17.743 1.00 39.47 140 SER B O 1
ATOM 1431 N N . ASP B 1 42 ? 1.777 7.388 -18.093 1.00 36.83 141 ASP B N 1
ATOM 1432 C CA . ASP B 1 42 ? 1.768 6.033 -17.580 1.00 35.80 141 ASP B CA 1
ATOM 1433 C C . ASP B 1 42 ? 2.757 6.016 -16.405 1.00 33.04 141 ASP B C 1
ATOM 1434 O O . ASP B 1 42 ? 3.946 5.604 -16.553 1.00 34.41 141 ASP B O 1
ATOM 1439 N N . PRO B 1 43 ? 2.305 6.498 -15.238 1.00 33.28 142 PRO B N 1
ATOM 1440 C CA . PRO B 1 43 ? 3.269 6.683 -14.126 1.00 31.19 142 PRO B CA 1
ATOM 1441 C C . PRO B 1 43 ? 3.713 5.432 -13.386 1.00 30.29 142 PRO B C 1
ATOM 1442 O O . PRO B 1 43 ? 2.905 4.509 -13.162 1.00 33.07 142 PRO B O 1
ATOM 1446 N N . TYR B 1 44 ? 4.997 5.409 -13.030 1.00 30.75 143 TYR B N 1
ATOM 1447 C CA . TYR B 1 44 ? 5.502 4.448 -12.056 1.00 30.48 143 TYR B CA 1
ATOM 1448 C C . TYR B 1 44 ? 6.458 5.173 -11.107 1.00 31.34 143 TYR B C 1
ATOM 1449 O O . TYR B 1 44 ? 6.870 6.327 -11.365 1.00 33.05 143 TYR B O 1
ATOM 1458 N N . VAL B 1 45 ? 6.842 4.507 -10.022 1.00 30.83 144 VAL B N 1
ATOM 1459 C CA . VAL B 1 45 ? 7.777 5.130 -9.082 1.00 29.70 144 VAL B CA 1
ATOM 1460 C C . VAL B 1 45 ? 8.992 4.231 -8.954 1.00 34.63 144 VAL B C 1
ATOM 1461 O O . VAL B 1 45 ? 8.845 3.009 -8.768 1.00 34.36 144 VAL B O 1
ATOM 1465 N N . ARG B 1 46 ? 10.192 4.818 -9.046 1.00 33.18 145 ARG B N 1
ATOM 1466 C CA . ARG B 1 46 ? 11.414 4.111 -8.724 1.00 33.40 145 ARG B CA 1
ATOM 1467 C C . ARG B 1 46 ? 11.755 4.500 -7.281 1.00 34.32 145 ARG B C 1
ATOM 1468 O O . ARG B 1 46 ? 11.827 5.712 -6.960 1.00 33.42 145 ARG B O 1
ATOM 1476 N N . VAL B 1 47 ? 11.943 3.498 -6.427 1.00 31.19 146 VAL B N 1
ATOM 1477 C CA . VAL B 1 47 ? 12.226 3.735 -4.996 1.00 31.00 146 VAL B CA 1
ATOM 1478 C C . VAL B 1 47 ? 13.657 3.254 -4.748 1.00 31.82 146 VAL B C 1
ATOM 1479 O O . VAL B 1 47 ? 13.984 2.102 -4.969 1.00 32.41 146 VAL B O 1
ATOM 1483 N N . THR B 1 48 ? 14.506 4.175 -4.326 1.00 29.86 147 THR B N 1
ATOM 1484 C CA . THR B 1 48 ? 15.931 3.904 -4.156 1.00 31.36 147 THR B CA 1
ATOM 1485 C C . THR B 1 48 ? 16.274 4.004 -2.674 1.00 32.02 147 THR B C 1
ATOM 1486 O O . THR B 1 48 ? 16.039 5.035 -2.041 1.00 33.35 147 THR B O 1
ATOM 1490 N N . LEU B 1 49 ? 16.841 2.938 -2.142 1.00 30.12 148 LEU B N 1
ATOM 1491 C CA . LEU B 1 49 ? 17.369 2.924 -0.799 1.00 30.00 148 LEU B CA 1
ATOM 1492 C C . LEU B 1 49 ? 18.849 3.360 -0.897 1.00 31.26 148 LEU B C 1
ATOM 1493 O O . LEU B 1 49 ? 19.620 2.724 -1.620 1.00 32.24 148 LEU B O 1
ATOM 1498 N N . TYR B 1 50 ? 19.247 4.374 -0.144 1.00 30.87 149 TYR B N 1
ATOM 1499 C CA . TYR B 1 50 ? 20.659 4.818 -0.167 1.00 30.09 149 TYR B CA 1
ATOM 1500 C C . TYR B 1 50 ? 21.162 5.189 1.227 1.00 32.29 149 TYR B C 1
ATOM 1501 O O . TYR B 1 50 ? 20.377 5.397 2.162 1.00 31.21 149 TYR B O 1
ATOM 1510 N N . ASP B 1 51 ? 22.485 5.250 1.331 1.00 32.17 150 ASP B N 1
ATOM 1511 C CA . ASP B 1 51 ? 23.197 5.637 2.507 1.00 36.35 150 ASP B CA 1
ATOM 1512 C C . ASP B 1 51 ? 23.954 6.918 2.117 1.00 35.16 150 ASP B C 1
ATOM 1513 O O . ASP B 1 51 ? 24.784 6.912 1.205 1.00 33.60 150 ASP B O 1
ATOM 1518 N N . PRO B 1 52 ? 23.683 8.020 2.819 1.00 36.62 151 PRO B N 1
ATOM 1519 C CA . PRO B 1 52 ? 24.385 9.270 2.535 1.00 35.57 151 PRO B CA 1
ATOM 1520 C C . PRO B 1 52 ? 25.906 9.112 2.395 1.00 37.87 151 PRO B C 1
ATOM 1521 O O . PRO B 1 52 ? 26.519 9.770 1.535 1.00 38.87 151 PRO B O 1
ATOM 1525 N N . MET B 1 53 ? 26.513 8.236 3.212 1.00 35.89 152 MET B N 1
ATOM 1526 C CA . MET B 1 53 ? 27.976 8.121 3.224 1.00 42.04 152 MET B CA 1
ATOM 1527 C C . MET B 1 53 ? 28.523 7.176 2.180 1.00 42.51 152 MET B C 1
ATOM 1528 O O . MET B 1 53 ? 29.745 7.051 2.079 1.00 44.95 152 MET B O 1
ATOM 1533 N N . ASN B 1 54 ? 27.648 6.496 1.432 1.00 41.59 153 ASN B N 1
ATOM 1534 C CA . ASN B 1 54 ? 28.075 5.451 0.482 1.00 47.19 153 ASN B CA 1
ATOM 1535 C C . ASN B 1 54 ? 27.337 5.449 -0.845 1.00 45.65 153 ASN B C 1
ATOM 1536 O O . ASN B 1 54 ? 27.830 4.896 -1.834 1.00 53.10 153 ASN B O 1
ATOM 1538 N N . GLY B 1 55 ? 26.154 6.032 -0.876 1.00 42.31 154 GLY B N 1
ATOM 1539 C CA . GLY B 1 55 ? 25.375 6.022 -2.094 1.00 41.06 154 GLY B CA 1
ATOM 1540 C C . GLY B 1 55 ? 24.365 4.878 -2.102 1.00 40.27 154 GLY B C 1
ATOM 1541 O O . GLY B 1 55 ? 23.990 4.339 -1.045 1.00 37.58 154 GLY B O 1
ATOM 1542 N N . VAL B 1 56 ? 23.928 4.527 -3.314 1.00 41.37 155 VAL B N 1
ATOM 1543 C CA . VAL B 1 56 ? 22.788 3.630 -3.532 1.00 38.34 155 VAL B CA 1
ATOM 1544 C C . VAL B 1 56 ? 23.076 2.209 -3.112 1.00 39.19 155 VAL B C 1
ATOM 1545 O O . VAL B 1 56 ? 24.116 1.670 -3.437 1.00 42.59 155 VAL B O 1
ATOM 1549 N N . LEU B 1 57 ? 22.133 1.607 -2.393 1.00 36.98 156 LEU B N 1
ATOM 1550 C CA . LEU B 1 57 ? 22.173 0.184 -2.099 1.00 40.46 156 LEU B CA 1
ATOM 1551 C C . LEU B 1 57 ? 21.397 -0.557 -3.154 1.00 40.83 156 LEU B C 1
ATOM 1552 O O . LEU B 1 57 ? 21.899 -1.509 -3.748 1.00 43.05 156 LEU B O 1
ATOM 1557 N N . THR B 1 58 ? 20.144 -0.163 -3.365 1.00 38.11 157 THR B N 1
ATOM 1558 C CA . THR B 1 58 ? 19.312 -0.879 -4.326 1.00 39.63 157 THR B CA 1
ATOM 1559 C C . THR B 1 58 ? 18.195 0.021 -4.833 1.00 37.70 157 THR B C 1
ATOM 1560 O O . THR B 1 58 ? 17.900 1.043 -4.218 1.00 35.44 157 THR B O 1
ATOM 1564 N N . SER B 1 59 ? 17.566 -0.350 -5.934 1.00 35.26 158 SER B N 1
ATOM 1565 C CA . SER B 1 59 ? 16.354 0.371 -6.329 1.00 37.27 158 SER B CA 1
ATOM 1566 C C . SER B 1 59 ? 15.319 -0.612 -6.853 1.00 36.90 158 SER B C 1
ATOM 1567 O O . SER B 1 59 ? 15.665 -1.707 -7.370 1.00 37.80 158 SER B O 1
ATOM 1570 N N . VAL B 1 60 ? 14.063 -0.231 -6.700 1.00 37.46 159 VAL B N 1
ATOM 1571 C CA . VAL B 1 60 ? 12.914 -1.078 -6.991 1.00 38.91 159 VAL B CA 1
ATOM 1572 C C . VAL B 1 60 ? 11.872 -0.194 -7.669 1.00 39.61 159 VAL B C 1
ATOM 1573 O O . VAL B 1 60 ? 11.603 0.946 -7.221 1.00 39.19 159 VAL B O 1
ATOM 1577 N N . GLN B 1 61 ? 11.215 -0.747 -8.686 1.00 36.39 160 GLN B N 1
ATOM 1578 C CA . GLN B 1 61 ? 10.278 0.023 -9.457 1.00 35.56 160 GLN B CA 1
ATOM 1579 C C . GLN B 1 61 ? 8.894 -0.543 -9.218 1.00 35.07 160 GLN B C 1
ATOM 1580 O O . GLN B 1 61 ? 8.708 -1.780 -9.255 1.00 35.15 160 GLN B O 1
ATOM 1586 N N . THR B 1 62 ? 7.923 0.329 -8.967 1.00 34.13 161 THR B N 1
ATOM 1587 C CA . THR B 1 62 ? 6.508 -0.119 -8.879 1.00 34.95 161 THR B CA 1
ATOM 1588 C C . THR B 1 62 ? 5.982 -0.546 -10.244 1.00 35.15 161 THR B C 1
ATOM 1589 O O . THR B 1 62 ? 6.618 -0.275 -11.277 1.00 36.16 161 THR B O 1
ATOM 1593 N N . LYS B 1 63 ? 4.806 -1.173 -10.258 1.00 36.99 162 LYS B N 1
ATOM 1594 C CA . LYS B 1 63 ? 4.093 -1.401 -11.514 1.00 39.95 162 LYS B CA 1
ATOM 1595 C C . LYS B 1 63 ? 3.736 -0.054 -12.151 1.00 39.22 162 LYS B C 1
ATOM 1596 O O . LYS B 1 63 ? 3.684 0.972 -11.479 1.00 35.98 162 LYS B O 1
ATOM 1602 N N . THR B 1 64 ? 3.515 -0.077 -13.457 1.00 37.84 163 THR B N 1
ATOM 1603 C CA . THR B 1 64 ? 3.089 1.114 -14.185 1.00 35.28 163 THR B CA 1
ATOM 1604 C C . THR B 1 64 ? 1.568 1.164 -14.254 1.00 37.61 163 THR B C 1
ATOM 1605 O O . THR B 1 64 ? 0.910 0.145 -14.584 1.00 39.85 163 THR B O 1
ATOM 1609 N N . ILE B 1 65 ? 1.009 2.335 -13.973 1.00 36.23 164 ILE B N 1
ATOM 1610 C CA . ILE B 1 65 ? -0.434 2.562 -14.143 1.00 37.35 164 ILE B CA 1
ATOM 1611 C C . ILE B 1 65 ? -0.622 3.287 -15.483 1.00 38.77 164 ILE B C 1
ATOM 1612 O O . ILE B 1 65 ? 0.142 4.193 -15.819 1.00 37.63 164 ILE B O 1
ATOM 1617 N N . LYS B 1 66 ? -1.606 2.852 -16.262 1.00 39.03 165 LYS B N 1
ATOM 1618 C CA . LYS B 1 66 ? -1.812 3.385 -17.604 1.00 40.56 165 LYS B CA 1
ATOM 1619 C C . LYS B 1 66 ? -2.738 4.600 -17.646 1.00 42.19 165 LYS B C 1
ATOM 1620 O O . LYS B 1 66 ? -3.846 4.548 -17.103 1.00 42.95 165 LYS B O 1
ATOM 1626 N N . LYS B 1 67 ? -2.299 5.675 -18.314 1.00 38.97 166 LYS B N 1
ATOM 1627 C CA . LYS B 1 67 ? -3.179 6.810 -18.674 1.00 39.78 166 LYS B CA 1
ATOM 1628 C C . LYS B 1 67 ? -3.850 7.476 -17.454 1.00 39.04 166 LYS B C 1
ATOM 1629 O O . LYS B 1 67 ? -5.083 7.523 -17.335 1.00 40.09 166 LYS B O 1
ATOM 1635 N N . SER B 1 68 ? -3.044 8.038 -16.576 1.00 38.86 167 SER B N 1
ATOM 1636 C CA . SER B 1 68 ? -3.585 8.653 -15.362 1.00 38.91 167 SER B CA 1
ATOM 1637 C C . SER B 1 68 ? -2.608 9.652 -14.788 1.00 37.23 167 SER B C 1
ATOM 1638 O O . SER B 1 68 ? -1.410 9.369 -14.737 1.00 36.54 167 SER B O 1
ATOM 1641 N N . LEU B 1 69 ? -3.130 10.818 -14.386 1.00 36.91 168 LEU B N 1
ATOM 1642 C CA . LEU B 1 69 ? -2.384 11.797 -13.580 1.00 36.27 168 LEU B CA 1
ATOM 1643 C C . LEU B 1 69 ? -2.727 11.675 -12.086 1.00 34.57 168 LEU B C 1
ATOM 1644 O O . LEU B 1 69 ? -2.260 12.467 -11.259 1.00 35.76 168 LEU B O 1
ATOM 1649 N N . ASN B 1 70 ? -3.543 10.682 -11.758 1.00 34.40 169 ASN B N 1
ATOM 1650 C CA . ASN B 1 70 ? -3.880 10.371 -10.365 1.00 36.27 169 ASN B CA 1
ATOM 1651 C C . ASN B 1 70 ? -3.743 8.844 -10.164 1.00 35.81 169 ASN B C 1
ATOM 1652 O O . ASN B 1 70 ? -4.671 8.194 -9.733 1.00 36.73 169 ASN B O 1
ATOM 1657 N N . PRO B 1 71 ? -2.537 8.289 -10.425 1.00 35.32 170 PRO B N 1
ATOM 1658 C CA . PRO B 1 71 ? -2.325 6.836 -10.404 1.00 35.82 170 PRO B CA 1
ATOM 1659 C C . PRO B 1 71 ? -2.520 6.278 -8.990 1.00 35.44 170 PRO B C 1
ATOM 1660 O O . PRO B 1 71 ? -2.109 6.918 -8.028 1.00 37.13 170 PRO B O 1
ATOM 1664 N N . LYS B 1 72 ? -3.158 5.111 -8.868 1.00 34.22 171 LYS B N 1
ATOM 1665 C CA . LYS B 1 72 ? -3.376 4.482 -7.564 1.00 36.56 171 LYS B CA 1
ATOM 1666 C C . LYS B 1 72 ? -2.635 3.143 -7.584 1.00 38.76 171 LYS B C 1
ATOM 1667 O O . LYS B 1 72 ? -3.190 2.104 -7.971 1.00 42.30 171 LYS B O 1
ATOM 1673 N N . TRP B 1 73 ? -1.367 3.175 -7.196 1.00 35.06 172 TRP B N 1
ATOM 1674 C CA . TRP B 1 73 ? -0.548 1.972 -7.238 1.00 36.34 172 TRP B CA 1
ATOM 1675 C C . TRP B 1 73 ? -0.907 0.989 -6.161 1.00 38.79 172 TRP B C 1
ATOM 1676 O O . TRP B 1 73 ? -0.923 -0.229 -6.405 1.00 38.98 172 TRP B O 1
ATOM 1687 N N . ASN B 1 74 ? -1.178 1.496 -4.959 1.00 37.26 173 ASN B N 1
ATOM 1688 C CA . ASN B 1 74 ? -1.382 0.620 -3.813 1.00 40.02 173 ASN B CA 1
ATOM 1689 C C . ASN B 1 74 ? -0.438 -0.558 -3.696 1.00 40.06 173 ASN B C 1
ATOM 1690 O O . ASN B 1 74 ? -0.875 -1.689 -3.505 1.00 42.12 173 ASN B O 1
ATOM 1695 N N . GLU B 1 75 ? 0.852 -0.271 -3.805 1.00 37.81 174 GLU B N 1
ATOM 1696 C CA . GLU B 1 75 ? 1.868 -1.304 -3.912 1.00 39.07 174 GLU B CA 1
ATOM 1697 C C . GLU B 1 75 ? 2.799 -1.257 -2.716 1.00 37.98 174 GLU B C 1
ATOM 1698 O O . GLU B 1 75 ? 3.319 -0.177 -2.385 1.00 41.39 174 GLU B O 1
ATOM 1704 N N . GLU B 1 76 ? 3.025 -2.414 -2.089 1.00 38.25 175 GLU B N 1
ATOM 1705 C CA . GLU B 1 76 ? 3.962 -2.521 -0.977 1.00 39.06 175 GLU B CA 1
ATOM 1706 C C . GLU B 1 76 ? 5.298 -3.041 -1.435 1.00 40.03 175 GLU B C 1
ATOM 1707 O O . GLU B 1 76 ? 5.377 -4.012 -2.214 1.00 40.72 175 GLU B O 1
ATOM 1713 N N . ILE B 1 77 ? 6.356 -2.426 -0.914 1.00 37.51 176 ILE B N 1
ATOM 1714 C CA . ILE B 1 77 ? 7.727 -2.918 -1.106 1.00 38.62 176 ILE B CA 1
ATOM 1715 C C . ILE B 1 77 ? 8.373 -2.990 0.267 1.00 38.38 176 ILE B C 1
ATOM 1716 O O . ILE B 1 77 ? 8.212 -2.080 1.058 1.00 39.86 176 ILE B O 1
ATOM 1721 N N . LEU B 1 78 ? 9.070 -4.080 0.550 1.00 35.28 177 LEU B N 1
ATOM 1722 C CA . LEU B 1 78 ? 9.773 -4.270 1.813 1.00 35.71 177 LEU B CA 1
ATOM 1723 C C . LEU B 1 78 ? 11.263 -4.072 1.634 1.00 35.04 177 LEU B C 1
ATOM 1724 O O . LEU B 1 78 ? 11.867 -4.636 0.721 1.00 34.73 177 LEU B O 1
ATOM 1729 N N . PHE B 1 79 ? 11.853 -3.273 2.511 1.00 34.22 178 PHE B N 1
ATOM 1730 C CA . PHE B 1 79 ? 13.302 -3.088 2.469 1.00 34.49 178 PHE B CA 1
ATOM 1731 C C . PHE B 1 79 ? 13.898 -3.419 3.838 1.00 35.06 178 PHE B C 1
ATOM 1732 O O . PHE B 1 79 ? 13.362 -3.001 4.879 1.00 35.35 178 PHE B O 1
ATOM 1740 N N . ARG B 1 80 ? 15.032 -4.115 3.837 1.00 36.53 179 ARG B N 1
ATOM 1741 C CA . ARG B 1 80 ? 15.778 -4.289 5.076 1.00 35.14 179 ARG B CA 1
ATOM 1742 C C . ARG B 1 80 ? 16.780 -3.143 5.134 1.00 35.46 179 ARG B C 1
ATOM 1743 O O . ARG B 1 80 ? 17.566 -2.927 4.166 1.00 35.08 179 ARG B O 1
ATOM 1751 N N . VAL B 1 81 ? 16.753 -2.406 6.250 1.00 34.59 180 VAL B N 1
ATOM 1752 C CA . VAL B 1 81 ? 17.457 -1.111 6.347 1.00 33.56 180 VAL B CA 1
ATOM 1753 C C . VAL B 1 81 ? 18.111 -0.888 7.711 1.00 36.50 180 VAL B C 1
ATOM 1754 O O . VAL B 1 81 ? 17.775 -1.573 8.669 1.00 36.39 180 VAL B O 1
ATOM 1758 N N . HIS B 1 82 ? 19.038 0.080 7.772 1.00 35.83 181 HIS B N 1
ATOM 1759 C CA . HIS B 1 82 ? 19.518 0.686 9.030 1.00 39.97 181 HIS B CA 1
ATOM 1760 C C . HIS B 1 82 ? 18.691 1.959 9.265 1.00 36.04 181 HIS B C 1
ATOM 1761 O O . HIS B 1 82 ? 18.938 2.968 8.596 1.00 38.37 181 HIS B O 1
ATOM 1768 N N . PRO B 1 83 ? 17.664 1.896 10.163 1.00 36.87 182 PRO B N 1
ATOM 1769 C CA . PRO B 1 83 ? 16.667 2.994 10.222 1.00 37.49 182 PRO B CA 1
ATOM 1770 C C . PRO B 1 83 ? 17.265 4.396 10.383 1.00 37.82 182 PRO B C 1
ATOM 1771 O O . PRO B 1 83 ? 16.754 5.338 9.775 1.00 37.33 182 PRO B O 1
ATOM 1775 N N . GLN B 1 84 ? 18.325 4.535 11.180 1.00 38.72 183 GLN B N 1
ATOM 1776 C CA . GLN B 1 84 ? 18.879 5.871 11.438 1.00 44.20 183 GLN B CA 1
ATOM 1777 C C . GLN B 1 84 ? 19.936 6.329 10.458 1.00 43.60 183 GLN B C 1
ATOM 1778 O O . GLN B 1 84 ? 20.353 7.485 10.531 1.00 47.66 183 GLN B O 1
ATOM 1784 N N . GLN B 1 85 ? 20.371 5.447 9.556 1.00 43.24 184 GLN B N 1
ATOM 1785 C CA . GLN B 1 85 ? 21.386 5.839 8.558 1.00 44.33 184 GLN B CA 1
ATOM 1786 C C . GLN B 1 85 ? 20.813 5.954 7.150 1.00 40.51 184 GLN B C 1
ATOM 1787 O O . GLN B 1 85 ? 21.117 6.896 6.416 1.00 40.45 184 GLN B O 1
ATOM 1793 N N . HIS B 1 86 ? 19.980 5.005 6.765 1.00 38.44 185 HIS B N 1
ATOM 1794 C CA . HIS B 1 86 ? 19.516 4.935 5.390 1.00 34.92 185 HIS B CA 1
ATOM 1795 C C . HIS B 1 86 ? 18.377 5.906 5.141 1.00 34.07 185 HIS B C 1
ATOM 1796 O O . HIS B 1 86 ? 17.707 6.354 6.070 1.00 33.92 185 HIS B O 1
ATOM 1803 N N . ARG B 1 87 ? 18.180 6.230 3.871 1.00 29.76 186 ARG B N 1
ATOM 1804 C CA . ARG B 1 87 ? 17.083 7.093 3.429 1.00 30.84 186 ARG B CA 1
ATOM 1805 C C . ARG B 1 87 ? 16.451 6.492 2.168 1.00 31.05 186 ARG B C 1
ATOM 1806 O O . ARG B 1 87 ? 17.054 5.613 1.519 1.00 30.69 186 ARG B O 1
ATOM 1814 N N . LEU B 1 88 ? 15.265 6.978 1.808 1.00 31.03 187 LEU B N 1
ATOM 1815 C CA . LEU B 1 88 ? 14.613 6.577 0.554 1.00 30.32 187 LEU B CA 1
ATOM 1816 C C . LEU B 1 88 ? 14.401 7.780 -0.352 1.00 32.14 187 LEU B C 1
ATOM 1817 O O . LEU B 1 88 ? 13.964 8.848 0.112 1.00 33.00 187 LEU B O 1
ATOM 1822 N N . LEU B 1 89 ? 14.718 7.604 -1.639 1.00 30.35 188 LEU B N 1
ATOM 1823 C CA . LEU B 1 89 ? 14.424 8.595 -2.664 1.00 30.71 188 LEU B CA 1
ATOM 1824 C C . LEU B 1 89 ? 13.368 7.939 -3.546 1.00 33.81 188 LEU B C 1
ATOM 1825 O O . LEU B 1 89 ? 13.565 6.811 -4.039 1.00 33.99 188 LEU B O 1
ATOM 1830 N N . PHE B 1 90 ? 12.225 8.602 -3.683 1.00 29.63 189 PHE B N 1
ATOM 1831 C CA . PHE B 1 90 ? 11.169 8.169 -4.595 1.00 30.24 189 PHE B CA 1
ATOM 1832 C C . PHE B 1 90 ? 11.234 9.074 -5.805 1.00 29.77 189 PHE B C 1
ATOM 1833 O O . PHE B 1 90 ? 11.212 10.300 -5.647 1.00 31.38 189 PHE B O 1
ATOM 1841 N N . GLU B 1 91 ? 11.287 8.502 -7.008 1.00 28.14 190 GLU B N 1
ATOM 1842 C CA . GLU B 1 91 ? 11.261 9.328 -8.230 1.00 28.82 190 GLU B CA 1
ATOM 1843 C C . GLU B 1 91 ? 10.116 8.838 -9.112 1.00 32.08 190 GLU B C 1
ATOM 1844 O O . GLU B 1 91 ? 10.063 7.647 -9.429 1.00 31.68 190 GLU B O 1
ATOM 1850 N N . VAL B 1 92 ? 9.196 9.738 -9.463 1.00 30.00 191 VAL B N 1
ATOM 1851 C CA . VAL B 1 92 ? 8.028 9.347 -10.242 1.00 29.49 191 VAL B CA 1
ATOM 1852 C C . VAL B 1 92 ? 8.348 9.595 -11.699 1.00 31.95 191 VAL B C 1
ATOM 1853 O O . VAL B 1 92 ? 8.863 10.658 -12.031 1.00 30.72 191 VAL B O 1
ATOM 1857 N N . PHE B 1 93 ? 8.068 8.613 -12.565 1.00 30.89 192 PHE B N 1
ATOM 1858 C CA . PHE B 1 93 ? 8.402 8.773 -13.993 1.00 30.65 192 PHE B CA 1
ATOM 1859 C C . PHE B 1 93 ? 7.184 8.408 -14.865 1.00 32.73 192 PHE B C 1
ATOM 1860 O O . PHE B 1 93 ? 6.295 7.657 -14.441 1.00 33.10 192 PHE B O 1
ATOM 1868 N N . ASP B 1 94 ? 7.158 8.942 -16.082 1.00 32.71 193 ASP B N 1
ATOM 1869 C CA . ASP B 1 94 ? 6.093 8.676 -17.026 1.00 32.83 193 ASP B CA 1
ATOM 1870 C C . ASP B 1 94 ? 6.648 7.667 -18.028 1.00 34.05 193 ASP B C 1
ATOM 1871 O O . ASP B 1 94 ? 7.511 8.011 -18.828 1.00 34.94 193 ASP B O 1
ATOM 1876 N N . GLU B 1 95 ? 6.137 6.434 -18.008 1.00 32.97 194 GLU B N 1
ATOM 1877 C CA . GLU B 1 95 ? 6.659 5.384 -18.904 1.00 32.42 194 GLU B CA 1
ATOM 1878 C C . GLU B 1 95 ? 6.376 5.701 -20.350 1.00 35.75 194 GLU B C 1
ATOM 1879 O O . GLU B 1 95 ? 7.097 5.244 -21.253 1.00 38.11 194 GLU B O 1
ATOM 1885 N N . ASN B 1 96 ? 5.317 6.474 -20.589 1.00 35.66 195 ASN B N 1
ATOM 1886 C CA . ASN B 1 96 ? 4.989 6.862 -21.952 1.00 38.21 195 ASN B CA 1
ATOM 1887 C C . ASN B 1 96 ? 6.112 7.723 -22.580 1.00 37.98 195 ASN B C 1
ATOM 1888 O O . ASN B 1 96 ? 6.194 7.844 -23.801 1.00 40.18 195 ASN B O 1
ATOM 1893 N N . ARG B 1 97 ? 7.014 8.249 -21.745 1.00 38.21 196 ARG B N 1
ATOM 1894 C CA . ARG B 1 97 ? 8.031 9.213 -22.180 1.00 37.60 196 ARG B CA 1
ATOM 1895 C C . ARG B 1 97 ? 9.476 8.724 -21.981 1.00 38.46 196 ARG B C 1
ATOM 1896 O O . ARG B 1 97 ? 10.405 9.517 -21.953 1.00 38.38 196 ARG B O 1
ATOM 1904 N N . LEU B 1 98 ? 9.656 7.417 -21.861 1.00 36.87 197 LEU B N 1
ATOM 1905 C CA . LEU B 1 98 ? 10.953 6.811 -21.791 1.00 41.03 197 LEU B CA 1
ATOM 1906 C C . LEU B 1 98 ? 11.820 7.308 -22.954 1.00 38.76 197 LEU B C 1
ATOM 1907 O O . LEU B 1 98 ? 11.397 7.294 -24.114 1.00 41.11 197 LEU B O 1
ATOM 1912 N N . THR B 1 99 ? 13.035 7.731 -22.611 1.00 38.66 198 THR B N 1
ATOM 1913 C CA . THR B 1 99 ? 14.044 8.318 -23.502 1.00 40.97 198 THR B CA 1
ATOM 1914 C C . THR B 1 99 ? 13.786 9.807 -23.790 1.00 42.32 198 THR B C 1
ATOM 1915 O O . THR B 1 99 ? 14.599 10.469 -24.465 1.00 42.55 198 THR B O 1
ATOM 1919 N N A ARG B 1 100 ? 12.664 10.321 -23.291 0.50 38.59 199 ARG B N 1
ATOM 1920 N N B ARG B 1 100 ? 12.678 10.330 -23.267 0.50 38.68 199 ARG B N 1
ATOM 1921 C CA A ARG B 1 100 ? 12.322 11.727 -23.448 0.50 40.73 199 ARG B CA 1
ATOM 1922 C CA B ARG B 1 100 ? 12.332 11.736 -23.440 0.50 40.90 199 ARG B CA 1
ATOM 1923 C C A ARG B 1 100 ? 12.216 12.368 -22.049 0.50 40.08 199 ARG B C 1
ATOM 1924 C C B ARG B 1 100 ? 12.315 12.449 -22.071 0.50 40.38 199 ARG B C 1
ATOM 1925 O O A ARG B 1 100 ? 12.841 11.891 -21.088 0.50 38.84 199 ARG B O 1
ATOM 1926 O O B ARG B 1 100 ? 13.083 12.108 -21.157 0.50 38.69 199 ARG B O 1
ATOM 1941 N N . ASP B 1 101 ? 11.462 13.454 -21.932 1.00 40.12 200 ASP B N 1
ATOM 1942 C CA . ASP B 1 101 ? 11.332 14.155 -20.640 1.00 42.11 200 ASP B CA 1
ATOM 1943 C C . ASP B 1 101 ? 10.332 13.423 -19.744 1.00 40.74 200 ASP B C 1
ATOM 1944 O O . ASP B 1 101 ? 9.125 13.696 -19.771 1.00 41.37 200 ASP B O 1
ATOM 1949 N N . ASP B 1 102 ? 10.820 12.461 -18.973 1.00 37.71 201 ASP B N 1
ATOM 1950 C CA . ASP B 1 102 ? 9.892 11.564 -18.311 1.00 33.81 201 ASP B CA 1
ATOM 1951 C C . ASP B 1 102 ? 9.720 11.822 -16.823 1.00 34.88 201 ASP B C 1
ATOM 1952 O O . ASP B 1 102 ? 8.955 11.117 -16.161 1.00 33.87 201 ASP B O 1
ATOM 1957 N N . PHE B 1 103 ? 10.381 12.840 -16.293 1.00 33.40 202 PHE B N 1
ATOM 1958 C CA . PHE B 1 103 ? 10.407 12.967 -14.832 1.00 33.95 202 PHE B CA 1
ATOM 1959 C C . PHE B 1 103 ? 9.192 13.697 -14.312 1.00 34.80 202 PHE B C 1
ATOM 1960 O O . PHE B 1 103 ? 8.888 14.807 -14.763 1.00 35.25 202 PHE B O 1
ATOM 1968 N N . LEU B 1 104 ? 8.555 13.105 -13.301 1.00 34.12 203 LEU B N 1
ATOM 1969 C CA . LEU B 1 104 ? 7.348 13.685 -12.699 1.00 34.80 203 LEU B CA 1
ATOM 1970 C C . LEU B 1 104 ? 7.518 14.162 -11.242 1.00 33.48 203 LEU B C 1
ATOM 1971 O O . LEU B 1 104 ? 6.559 14.651 -10.631 1.00 32.06 203 LEU B O 1
ATOM 1976 N N . GLY B 1 105 ? 8.713 14.008 -10.676 1.00 30.49 204 GLY B N 1
ATOM 1977 C CA . GLY B 1 105 ? 8.974 14.582 -9.341 1.00 30.23 204 GLY B CA 1
ATOM 1978 C C . GLY B 1 105 ? 9.587 13.619 -8.351 1.00 31.85 204 GLY B C 1
ATOM 1979 O O . GLY B 1 105 ? 9.536 12.408 -8.559 1.00 33.99 204 GLY B O 1
ATOM 1980 N N . GLN B 1 106 ? 10.199 14.153 -7.283 1.00 29.78 205 GLN B N 1
ATOM 1981 C CA . GLN B 1 106 ? 10.814 13.272 -6.291 1.00 28.17 205 GLN B CA 1
ATOM 1982 C C . GLN B 1 106 ? 10.478 13.655 -4.869 1.00 29.36 205 GLN B C 1
ATOM 1983 O O . GLN B 1 106 ? 10.120 14.831 -4.557 1.00 31.98 205 GLN B O 1
ATOM 1989 N N . VAL B 1 107 ? 10.694 12.693 -3.983 1.00 30.36 206 VAL B N 1
ATOM 1990 C CA . VAL B 1 107 ? 10.491 12.888 -2.541 1.00 28.47 206 VAL B CA 1
ATOM 1991 C C . VAL B 1 107 ? 11.659 12.169 -1.883 1.00 31.49 206 VAL B C 1
ATOM 1992 O O . VAL B 1 107 ? 11.991 11.043 -2.278 1.00 31.77 206 VAL B O 1
ATOM 1996 N N . ASP B 1 108 ? 12.254 12.780 -0.855 1.00 30.16 207 ASP B N 1
ATOM 1997 C CA . ASP B 1 108 ? 13.438 12.162 -0.197 1.00 31.29 207 ASP B CA 1
ATOM 1998 C C . ASP B 1 108 ? 13.172 12.171 1.304 1.00 33.21 207 ASP B C 1
ATOM 1999 O O . ASP B 1 108 ? 12.975 13.263 1.892 1.00 31.21 207 ASP B O 1
ATOM 2004 N N . VAL B 1 109 ? 13.100 10.989 1.926 1.00 31.16 208 VAL B N 1
ATOM 2005 C CA . VAL B 1 109 ? 12.693 10.899 3.346 1.00 32.88 208 VAL B CA 1
ATOM 2006 C C . VAL B 1 109 ? 13.622 10.025 4.188 1.00 32.63 208 VAL B C 1
ATOM 2007 O O . VAL B 1 109 ? 14.212 9.105 3.670 1.00 32.34 208 VAL B O 1
ATOM 2011 N N . PRO B 1 110 ? 13.752 10.343 5.490 1.00 33.28 209 PRO B N 1
ATOM 2012 C CA . PRO B 1 110 ? 14.524 9.523 6.419 1.00 34.60 209 PRO B CA 1
ATOM 2013 C C . PRO B 1 110 ? 13.720 8.265 6.795 1.00 34.93 209 PRO B C 1
ATOM 2014 O O . PRO B 1 110 ? 12.497 8.221 6.585 1.00 34.78 209 PRO B O 1
ATOM 2018 N N . LEU B 1 111 ? 14.398 7.289 7.395 1.00 35.20 210 LEU B N 1
ATOM 2019 C CA . LEU B 1 111 ? 13.765 6.038 7.770 1.00 35.49 210 LEU B CA 1
ATOM 2020 C C . LEU B 1 111 ? 13.570 5.924 9.291 1.00 36.71 210 LEU B C 1
ATOM 2021 O O . LEU B 1 111 ? 13.235 4.838 9.819 1.00 38.26 210 LEU B O 1
ATOM 2026 N N . TYR B 1 112 ? 13.762 7.049 9.987 1.00 38.03 211 TYR B N 1
ATOM 2027 C CA . TYR B 1 112 ? 13.583 7.114 11.436 1.00 42.64 211 TYR B CA 1
ATOM 2028 C C . TYR B 1 112 ? 13.193 8.546 11.785 1.00 46.03 211 TYR B C 1
ATOM 2029 O O . TYR B 1 112 ? 13.730 9.496 11.181 1.00 46.38 211 TYR B O 1
ATOM 2038 N N . PRO B 1 113 ? 12.231 8.719 12.711 1.00 46.59 212 PRO B N 1
ATOM 2039 C CA . PRO B 1 113 ? 11.399 7.713 13.370 1.00 47.26 212 PRO B CA 1
ATOM 2040 C C . PRO B 1 113 ? 10.224 7.295 12.491 1.00 47.41 212 PRO B C 1
ATOM 2041 O O . PRO B 1 113 ? 9.656 8.136 11.776 1.00 48.78 212 PRO B O 1
ATOM 2045 N N . LEU B 1 114 ? 9.893 6.008 12.513 1.00 45.85 213 LEU B N 1
ATOM 2046 C CA . LEU B 1 114 ? 8.649 5.504 11.927 1.00 44.80 213 LEU B CA 1
ATOM 2047 C C . LEU B 1 114 ? 7.981 4.571 12.936 1.00 47.60 213 LEU B C 1
ATOM 2048 O O . LEU B 1 114 ? 8.677 3.914 13.728 1.00 47.57 213 LEU B O 1
ATOM 2053 N N . PRO B 1 115 ? 6.641 4.497 12.927 1.00 45.03 214 PRO B N 1
ATOM 2054 C CA . PRO B 1 115 ? 6.020 3.605 13.897 1.00 48.27 214 PRO B CA 1
ATOM 2055 C C . PRO B 1 115 ? 6.179 2.141 13.540 1.00 47.60 214 PRO B C 1
ATOM 2056 O O . PRO B 1 115 ? 6.338 1.802 12.368 1.00 47.18 214 PRO B O 1
ATOM 2060 N N . THR B 1 116 ? 6.165 1.293 14.564 1.00 50.76 215 THR B N 1
ATOM 2061 C CA . THR B 1 116 ? 6.145 -0.153 14.389 1.00 51.44 215 THR B CA 1
ATOM 2062 C C . THR B 1 116 ? 4.694 -0.593 14.283 1.00 54.30 215 THR B C 1
ATOM 2063 O O . THR B 1 116 ? 3.843 -0.097 15.024 1.00 55.35 215 THR B O 1
ATOM 2067 N N . GLU B 1 117 ? 4.409 -1.516 13.361 1.00 54.74 216 GLU B N 1
ATOM 2068 C CA . GLU B 1 117 ? 3.086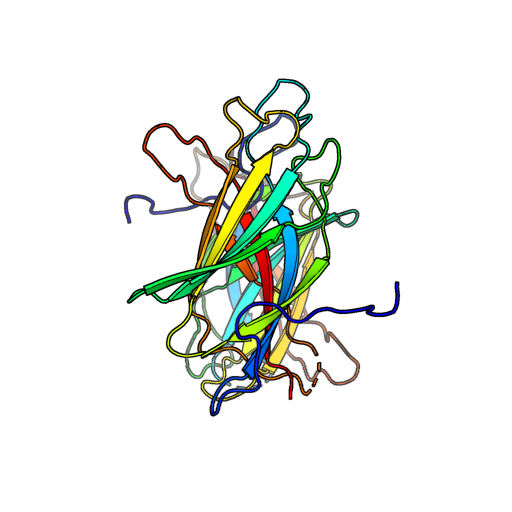 -2.205 13.320 1.00 56.67 216 GLU B CA 1
ATOM 2069 C C . GLU B 1 117 ? 2.745 -2.963 14.596 1.00 59.36 216 GLU B C 1
ATOM 2070 O O . GLU B 1 117 ? 3.636 -3.518 15.241 1.00 55.75 216 GLU B O 1
ATOM 2076 N N . ASN B 1 118 ? 1.449 -2.989 14.930 1.00 62.05 217 ASN B N 1
ATOM 2077 C CA . ASN B 1 118 ? 0.931 -3.716 16.115 1.00 65.83 217 ASN B CA 1
ATOM 2078 C C . ASN B 1 118 ? 1.234 -5.230 16.066 1.00 68.61 217 ASN B C 1
ATOM 2079 O O . ASN B 1 118 ? 0.338 -6.009 15.457 1.00 70.67 217 ASN B O 1
ATOM 2084 N N . PRO B 1 124 ? -4.959 1.111 13.108 1.00 92.51 223 PRO B N 1
ATOM 2085 C CA . PRO B 1 124 ? -4.209 1.262 11.847 1.00 89.81 223 PRO B CA 1
ATOM 2086 C C . PRO B 1 124 ? -3.575 2.649 11.673 1.00 85.08 223 PRO B C 1
ATOM 2087 O O . PRO B 1 124 ? -4.260 3.667 11.815 1.00 87.43 223 PRO B O 1
ATOM 2091 N N . TYR B 1 125 ? -2.280 2.688 11.368 1.00 79.14 224 TYR B N 1
ATOM 2092 C CA . TYR B 1 125 ? -1.628 3.938 10.965 1.00 74.31 224 TYR B CA 1
ATOM 2093 C C . TYR B 1 125 ? -2.111 4.304 9.570 1.00 69.95 224 TYR B C 1
ATOM 2094 O O . TYR B 1 125 ? -2.500 3.430 8.789 1.00 71.52 224 TYR B O 1
ATOM 2103 N N . THR B 1 126 ? -2.105 5.587 9.250 1.00 62.81 225 THR B N 1
ATOM 2104 C CA . THR B 1 126 ? -2.631 5.975 7.961 1.00 60.27 225 THR B CA 1
ATOM 2105 C C . THR B 1 126 ? -1.582 6.693 7.126 1.00 53.04 225 THR B C 1
ATOM 2106 O O . THR B 1 126 ? -0.432 6.839 7.554 1.00 56.83 225 THR B O 1
ATOM 2110 N N . PHE B 1 127 ? -1.969 7.175 5.958 1.00 46.74 226 PHE B N 1
ATOM 2111 C CA . PHE B 1 127 ? -0.959 7.685 5.014 1.00 41.31 226 PHE B CA 1
ATOM 2112 C C . PHE B 1 127 ? -0.555 9.151 5.272 1.00 40.26 226 PHE B C 1
ATOM 2113 O O . PHE B 1 127 ? -1.221 9.875 6.047 1.00 40.80 226 PHE B O 1
ATOM 2121 N N . LYS B 1 128 ? 0.506 9.585 4.591 1.00 38.68 227 LYS B N 1
ATOM 2122 C CA . LYS B 1 128 ? 0.926 10.980 4.537 1.00 39.71 227 LYS B CA 1
ATOM 2123 C C . LYS B 1 128 ? 1.197 11.359 3.096 1.00 36.09 227 LYS B C 1
ATOM 2124 O O . LYS B 1 128 ? 1.701 10.530 2.341 1.00 37.18 227 LYS B O 1
ATOM 2130 N N . ASP B 1 129 ? 0.877 12.602 2.729 1.00 34.23 228 ASP B N 1
ATOM 2131 C CA . ASP B 1 129 ? 1.224 13.114 1.398 1.00 33.53 228 ASP B CA 1
ATOM 2132 C C . ASP B 1 129 ? 2.514 13.930 1.470 1.00 34.22 228 ASP B C 1
ATOM 2133 O O . ASP B 1 129 ? 2.732 14.691 2.432 1.00 36.80 228 ASP B O 1
ATOM 2138 N N . PHE B 1 130 ? 3.334 13.795 0.438 1.00 31.97 229 PHE B N 1
ATOM 2139 C CA . PHE B 1 130 ? 4.622 14.458 0.333 1.00 34.79 229 PHE B CA 1
ATOM 2140 C C . PHE B 1 130 ? 4.636 15.227 -0.977 1.00 33.70 229 PHE B C 1
ATOM 2141 O O . PHE B 1 130 ? 4.373 14.662 -2.048 1.00 31.92 229 PHE B O 1
ATOM 2149 N N . VAL B 1 131 ? 4.927 16.521 -0.908 1.00 33.75 230 VAL B N 1
ATOM 2150 C CA . VAL B 1 131 ? 4.990 17.299 -2.154 1.00 35.71 230 VAL B CA 1
ATOM 2151 C C . VAL B 1 131 ? 6.120 16.787 -3.069 1.00 33.92 230 VAL B C 1
ATOM 2152 O O . VAL B 1 131 ? 7.225 16.468 -2.598 1.00 34.30 230 VAL B O 1
ATOM 2156 N N . LEU B 1 132 ? 5.826 16.680 -4.373 1.00 33.78 231 LEU B N 1
ATOM 2157 C CA . LEU B 1 132 ? 6.826 16.239 -5.349 1.00 30.91 231 LEU B CA 1
ATOM 2158 C C . LEU B 1 132 ? 7.722 17.429 -5.693 1.00 31.02 231 LEU B C 1
ATOM 2159 O O . LEU B 1 132 ? 7.235 18.555 -5.867 1.00 33.73 231 LEU B O 1
ATOM 2164 N N . HIS B 1 133 ? 9.033 17.176 -5.740 1.00 31.49 232 HIS B N 1
ATOM 2165 C CA . HIS B 1 133 ? 10.064 18.209 -5.931 1.00 32.80 232 HIS B CA 1
ATOM 2166 C C . HIS B 1 133 ? 10.737 18.077 -7.292 1.00 33.30 232 HIS B C 1
ATOM 2167 O O . HIS B 1 133 ? 10.881 16.974 -7.789 1.00 32.91 232 HIS B O 1
ATOM 2174 N N . PRO B 1 134 ? 11.195 19.204 -7.877 1.00 34.88 233 PRO B N 1
ATOM 2175 C CA . PRO B 1 134 ? 11.937 19.092 -9.135 1.00 36.77 233 PRO B CA 1
ATOM 2176 C C . PRO B 1 134 ? 13.346 18.560 -8.883 1.00 38.34 233 PRO B C 1
ATOM 2177 O O . PRO B 1 134 ? 13.814 18.520 -7.731 1.00 38.85 233 PRO B O 1
ATOM 2181 N N . ARG B 1 135 ? 14.028 18.166 -9.948 1.00 40.33 234 ARG B N 1
ATOM 2182 C CA . ARG B 1 135 ? 15.371 17.596 -9.795 1.00 42.88 234 ARG B CA 1
ATOM 2183 C C . ARG B 1 135 ? 16.386 18.511 -10.424 1.00 45.81 234 ARG B C 1
ATOM 2184 O O . ARG B 1 135 ? 17.612 18.308 -10.281 1.00 49.14 234 ARG B O 1
ATOM 2192 N N . SER B 1 136 ? 15.889 19.521 -11.128 1.00 50.90 235 SER B N 1
ATOM 2193 C CA . SER B 1 136 ? 16.730 20.475 -11.799 1.00 57.75 235 SER B CA 1
ATOM 2194 C C . SER B 1 136 ? 15.858 21.681 -12.101 1.00 59.21 235 SER B C 1
ATOM 2195 O O . SER B 1 136 ? 14.653 21.620 -11.924 1.00 56.98 235 SER B O 1
ATOM 2198 N N . HIS B 1 137 ? 16.467 22.767 -12.586 1.00 65.01 236 HIS B N 1
ATOM 2199 C CA . HIS B 1 137 ? 15.704 23.963 -12.947 1.00 67.73 236 HIS B CA 1
ATOM 2200 C C . HIS B 1 137 ? 14.854 23.726 -14.206 1.00 68.93 236 HIS B C 1
ATOM 2201 O O . HIS B 1 137 ? 13.978 24.533 -14.538 1.00 69.88 236 HIS B O 1
ATOM 2203 N N . LYS B 1 138 ? 15.105 22.603 -14.887 1.00 68.19 237 LYS B N 1
ATOM 2204 C CA . LYS B 1 138 ? 14.329 22.215 -16.076 1.00 68.08 237 LYS B CA 1
ATOM 2205 C C . LYS B 1 138 ? 13.054 21.404 -15.746 1.00 64.99 237 LYS B C 1
ATOM 2206 O O . LYS B 1 138 ? 12.109 21.398 -16.531 1.00 63.80 237 LYS B O 1
ATOM 2208 N N . SER B 1 139 ? 13.020 20.737 -14.588 1.00 63.47 238 SER B N 1
ATOM 2209 C CA . SER B 1 139 ? 11.819 19.986 -14.166 1.00 61.30 238 SER B CA 1
ATOM 2210 C C . SER B 1 139 ? 10.629 20.917 -14.006 1.00 61.32 238 SER B C 1
ATOM 2211 O O . SER B 1 139 ? 10.739 21.958 -13.355 1.00 64.25 238 SER B O 1
ATOM 2214 N N . ARG B 1 140 ? 9.501 20.542 -14.601 1.00 60.78 239 ARG B N 1
ATOM 2215 C CA . ARG B 1 140 ? 8.199 21.110 -14.222 1.00 59.55 239 ARG B CA 1
ATOM 2216 C C . ARG B 1 140 ? 7.417 19.983 -13.564 1.00 54.30 239 ARG B C 1
ATOM 2217 O O . ARG B 1 140 ? 7.080 18.997 -14.221 1.00 55.76 239 ARG B O 1
ATOM 2220 N N . VAL B 1 141 ? 7.168 20.090 -12.261 1.00 47.46 240 VAL B N 1
ATOM 2221 C CA . VAL B 1 141 ? 6.433 19.037 -11.575 1.00 43.74 240 VAL B CA 1
ATOM 2222 C C . VAL B 1 141 ? 5.344 19.605 -10.669 1.00 42.67 240 VAL B C 1
ATOM 2223 O O . VAL B 1 141 ? 5.448 20.743 -10.197 1.00 40.29 240 VAL B O 1
ATOM 2227 N N . LYS B 1 142 ? 4.303 18.809 -10.441 1.00 38.46 241 LYS B N 1
ATOM 2228 C CA . LYS B 1 142 ? 3.141 19.244 -9.649 1.00 38.93 241 LYS B CA 1
ATOM 2229 C C . LYS B 1 142 ? 2.687 18.090 -8.789 1.00 37.51 241 LYS B C 1
ATOM 2230 O O . LYS B 1 142 ? 3.015 16.931 -9.069 1.00 38.00 241 LYS B O 1
ATOM 2236 N N . GLY B 1 143 ? 1.932 18.399 -7.736 1.00 37.72 242 GLY B N 1
ATOM 2237 C CA . GLY B 1 143 ? 1.222 17.380 -7.013 1.00 36.58 242 GLY B CA 1
ATOM 2238 C C . GLY B 1 143 ? 2.001 16.667 -5.934 1.00 35.09 242 GLY B C 1
ATOM 2239 O O . GLY B 1 143 ? 3.036 17.151 -5.484 1.00 34.31 242 GLY B O 1
ATOM 2240 N N . TYR B 1 144 ? 1.452 15.543 -5.492 1.00 34.06 243 TYR B N 1
ATOM 2241 C CA . TYR B 1 144 ? 1.919 14.878 -4.261 1.00 33.33 243 TYR B CA 1
ATOM 2242 C C . TYR B 1 144 ? 2.029 13.399 -4.449 1.00 35.09 243 TYR B C 1
ATOM 2243 O O . TYR B 1 144 ? 1.360 12.829 -5.326 1.00 37.06 243 TYR B O 1
ATOM 2252 N N . LEU B 1 145 ? 2.856 12.784 -3.607 1.00 33.67 244 LEU B N 1
ATOM 2253 C CA . LEU B 1 145 ? 3.021 11.336 -3.565 1.00 32.53 244 LEU B CA 1
ATOM 2254 C C . LEU B 1 145 ? 2.510 10.875 -2.199 1.00 33.41 244 LEU B C 1
ATOM 2255 O O . LEU B 1 145 ? 2.929 11.393 -1.167 1.00 34.13 244 LEU B O 1
ATOM 2260 N N . ARG B 1 146 ? 1.602 9.906 -2.199 1.00 31.93 245 ARG B N 1
ATOM 2261 C CA . ARG B 1 146 ? 0.977 9.433 -0.963 1.00 31.24 245 ARG B CA 1
ATOM 2262 C C . ARG B 1 146 ? 1.630 8.123 -0.575 1.00 34.15 245 ARG B C 1
ATOM 2263 O O . ARG B 1 146 ? 1.646 7.151 -1.373 1.00 32.03 245 ARG B O 1
ATOM 2271 N N . LEU B 1 147 ? 2.125 8.090 0.668 1.00 33.43 246 LEU B N 1
ATOM 2272 C CA . LEU B 1 147 ? 2.886 6.960 1.167 1.00 35.02 246 LEU B CA 1
ATOM 2273 C C . LEU B 1 147 ? 2.508 6.592 2.588 1.00 35.92 246 LEU B C 1
ATOM 2274 O O . LEU B 1 147 ? 2.098 7.446 3.389 1.00 36.27 246 LEU B O 1
ATOM 2279 N N . LYS B 1 148 ? 2.715 5.326 2.921 1.00 37.03 247 LYS B N 1
ATOM 2280 C CA . LYS B 1 148 ? 2.644 4.906 4.320 1.00 38.60 247 LYS B CA 1
ATOM 2281 C C . LYS B 1 148 ? 3.863 4.038 4.613 1.00 38.68 247 LYS B C 1
ATOM 2282 O O . LYS B 1 148 ? 4.090 3.072 3.902 1.00 40.53 247 LYS B O 1
ATOM 2288 N N . MET B 1 149 ? 4.645 4.396 5.634 1.00 36.15 248 MET B N 1
ATOM 2289 C CA . MET B 1 149 ? 5.871 3.672 5.936 1.00 36.95 248 MET B CA 1
ATOM 2290 C C . MET B 1 149 ? 5.849 3.283 7.411 1.00 40.47 248 MET B C 1
ATOM 2291 O O . MET B 1 149 ? 5.651 4.145 8.300 1.00 40.40 248 MET B O 1
ATOM 2296 N N . THR B 1 150 ? 5.968 1.980 7.658 1.00 37.82 249 THR B N 1
ATOM 2297 C CA . THR B 1 150 ? 5.900 1.434 9.014 1.00 39.78 249 THR B CA 1
ATOM 2298 C C . THR B 1 150 ? 6.917 0.319 9.106 1.00 41.30 249 THR B C 1
ATOM 2299 O O . THR B 1 150 ? 7.273 -0.259 8.073 1.00 42.21 249 THR B O 1
ATOM 2303 N N . TYR B 1 151 ? 7.405 0.042 10.318 1.00 40.42 250 TYR B N 1
ATOM 2304 C CA . TYR B 1 151 ? 8.311 -1.088 10.542 1.00 41.89 250 TYR B CA 1
ATOM 2305 C C . TYR B 1 151 ? 7.571 -2.333 10.940 1.00 43.77 250 TYR B C 1
ATOM 2306 O O . TYR B 1 151 ? 6.634 -2.267 11.726 1.00 44.08 250 TYR B O 1
ATOM 2315 N N . LEU B 1 152 ? 8.031 -3.472 10.427 1.00 45.74 251 LEU B N 1
ATOM 2316 C CA . LEU B 1 152 ? 7.545 -4.775 10.885 1.00 50.31 251 LEU B CA 1
ATOM 2317 C C . LEU B 1 152 ? 7.912 -4.990 12.352 1.00 55.35 251 LEU B C 1
ATOM 2318 O O . LEU B 1 152 ? 8.966 -4.513 12.804 1.00 55.75 251 LEU B O 1
ATOM 2323 N N . PRO B 1 153 ? 7.042 -5.692 13.108 1.00 60.01 252 PRO B N 1
ATOM 2324 C CA . PRO B 1 153 ? 7.358 -6.050 14.482 1.00 65.21 252 PRO B CA 1
ATOM 2325 C C . PRO B 1 153 ? 8.237 -7.300 14.565 1.00 69.21 252 PRO B C 1
ATOM 2326 O O . PRO B 1 153 ? 7.979 -8.169 15.399 1.00 74.97 252 PRO B O 1
#

Nearest PDB structures (foldseek):
  3b7y-assembly1_A  TM=1.007E+00  e=6.474E-28  Homo sapiens
  3b7y-assembly2_B  TM=9.370E-01  e=1.185E-22  Homo sapiens
  3m7f-assembly1_B  TM=9.494E-01  e=1.593E-18  Mus musculus
  2nsq-assembly1_A  TM=9.103E-01  e=8.079E-19  Homo sapiens
  5a4x-assembly1_A  TM=7.210E-01  e=4.094E-07  Arabidopsis thaliana

CATH classification: 2.60.40.150

GO terms:
  GO:0061630 ubiquitin protein ligase activity (F, IDA)
  GO:0006511 ubiquitin-dependent protein catabolic process (P, IDA)
  GO:0032991 protein-containing complex (C, IDA)
  GO:0016567 protein ubiquitination (P, IDA)
  GO:0005515 protein binding (F, IPI)
  GO:0006622 protein targeting to lysosome (P, IPI)
  GO:0019899 enzyme binding (F, IPI)
  GO:0016241 regulation of macroautophagy (P, TAS)
  GO:0045732 positive regulation of protein catabolic process (P, IDA)
  GO:0061630 ubiquitin protein ligase activity (F, TAS)
  GO:0005829 cytosol (C, TAS)
  GO:0016248 channel inhibitor activity (F, IDA)
  GO:0048471 perinuclear region of cytoplasm (C, IDA)
  GO:0000785 chromatin (C, IDA)
  GO:0005737 cytoplasm (C, IDA)
  GO:0005938 cell cortex (C, IDA)
  GO:0042391 regulation of membrane potential (P, IDA)
  GO:0042921 nuclear receptor-mediated glucocorticoid signaling pathway (P, IDA)
  GO:0043130 ubiquitin binding (F, IDA)
  GO:1903765 negative regulation of potassium ion export across plasma membrane (P, IDA)

Radius of gyration: 21.46 Å; Cα contacts (8 Å, |Δi|>4): 728; chains: 2; bounding box: 53×65×52 Å

B-factor: mean 46.93, std 14.16, range [27.8, 109.38]